Protein AF-A0A6Y1V145-F1 (afdb_monomer_lite)

pLDDT: mean 92.85, std 2.97, range [78.94, 97.31]

InterPro domains:
  IPR005661 Na+-transporting methylmalonyl-CoA/oxaloacetate decarboxylase, beta subunit [PF03977] (1-193)
  IPR005661 Na+-transporting methylmalonyl-CoA/oxaloacetate decarboxylase, beta subunit [PTHR35806] (1-193)
  IPR005661 Na+-transporting methylmalonyl-CoA/oxaloacetate decarboxylase, beta subunit [TIGR01109] (1-193)

Organism: Salmonella enterica I (NCBI:txid59201)

Foldseek 3Di:
DVVQLVVQVVCCVVVNDNDDSLRSVLLLCLLVLDLVVSLVSCVVRPVLQSLLSNVLSVVVNVCCVVQQPVLCVVQDDPVRVPDDDDDDDDDDLVNQLCVLVVVLVVCVVPPVVCNVVSVVVSVLSNCVSVVPNVVVNVCVVPVVCVVVVVVVVVVSVVSCDCVSCVDSVSVSSNVSSSVSNNVSSNVVVVVVD

Radius of gyration: 19.46 Å; chains: 1; bounding box: 49×36×57 Å

Secondary structure (DSSP, 8-state):
-HHHHHHHHHHHHTTSS---HHHHHHHHGGGGT-HHHHHHHHHHH-TTTHHHHHHHHHHHHHTHHHHHHHHHHHHS-HHHHT--PPPPP---HHHHHHHHHHHHHHHHHH-GGGHHHHHHHHHHHHHHHHSS-HHHHHIIIIIIHHHHHHHHHHHHHTT--HHHHSSHHHHHHHHHHHHHHHHHHHHHHHHH-

Sequence (193 aa):
IFATVLGALTLNYFGLISFTLPQAAAIGIIGGADGPTAIYLSGKLAPELLGAIAVAAYSYMALVPLIQPPIMKALTTETERKIRMVQLRTVSKREKILFPVVLLLLVALLLPDAAPLLGMFCFGNLMRESGVVERLSDTVQNGLINIVTIFLGLSVGAKLVADKFLQPQTLGILLLGVIAFGIGTAAGVLMAK

Structure (mmCIF, N/CA/C/O backbone):
data_AF-A0A6Y1V145-F1
#
_entry.id   AF-A0A6Y1V145-F1
#
loop_
_atom_site.group_PDB
_atom_site.id
_atom_site.type_symbol
_atom_site.label_atom_id
_atom_site.label_alt_id
_atom_site.label_comp_id
_atom_site.label_asym_id
_atom_site.label_entity_id
_atom_site.label_seq_id
_atom_site.pdbx_PDB_ins_code
_atom_site.Cartn_x
_atom_site.Cartn_y
_atom_site.Cartn_z
_atom_site.occupancy
_atom_site.B_iso_or_equiv
_atom_site.auth_seq_id
_atom_site.auth_comp_id
_atom_site.auth_asym_id
_atom_site.auth_atom_id
_atom_site.pdbx_PDB_model_num
ATOM 1 N N . ILE A 1 1 ? -4.024 -3.048 -7.426 1.00 92.25 1 ILE A N 1
ATOM 2 C CA . ILE A 1 1 ? -2.950 -4.072 -7.496 1.00 92.25 1 ILE A CA 1
ATOM 3 C C . ILE A 1 1 ? -3.128 -4.998 -8.695 1.00 92.25 1 ILE A C 1
ATOM 5 O O . ILE A 1 1 ? -2.440 -4.796 -9.683 1.00 92.25 1 ILE A O 1
ATOM 9 N N . PHE A 1 2 ? -4.053 -5.964 -8.678 1.00 95.44 2 PHE A N 1
ATOM 10 C CA . PHE A 1 2 ? -4.129 -6.975 -9.748 1.00 95.44 2 PHE A CA 1
ATOM 11 C C . PHE A 1 2 ? -4.431 -6.407 -11.140 1.00 95.44 2 PHE A C 1
ATOM 13 O O . PHE A 1 2 ? -3.773 -6.786 -12.103 1.00 95.44 2 PHE A O 1
ATOM 20 N N . ALA A 1 3 ? -5.340 -5.433 -11.246 1.00 95.56 3 ALA A N 1
ATOM 21 C CA . ALA A 1 3 ? -5.593 -4.739 -12.512 1.00 95.56 3 ALA A CA 1
ATOM 22 C C . ALA A 1 3 ? -4.334 -4.044 -13.066 1.00 95.56 3 ALA A C 1
ATOM 24 O O . ALA A 1 3 ? -4.104 -4.026 -14.269 1.00 95.56 3 ALA A O 1
ATOM 25 N N . THR A 1 4 ? -3.479 -3.524 -12.186 1.00 94.62 4 THR A N 1
ATOM 26 C CA . THR A 1 4 ? -2.202 -2.896 -12.544 1.00 94.62 4 THR A CA 1
ATOM 27 C C . THR A 1 4 ? -1.183 -3.926 -13.033 1.00 94.62 4 THR A C 1
ATOM 29 O O . THR A 1 4 ? -0.473 -3.654 -13.995 1.00 94.62 4 THR A O 1
ATOM 32 N N . VAL A 1 5 ? -1.145 -5.123 -12.430 1.00 95.88 5 VAL A N 1
ATOM 33 C CA . VAL A 1 5 ? -0.320 -6.246 -12.917 1.00 95.88 5 VAL A CA 1
ATOM 34 C C . VAL A 1 5 ? -0.767 -6.662 -14.318 1.00 95.88 5 VAL A C 1
ATOM 36 O O . VAL A 1 5 ? 0.063 -6.780 -15.214 1.00 95.88 5 VAL A O 1
ATOM 39 N N . LEU A 1 6 ? -2.078 -6.822 -14.529 1.00 95.62 6 LEU A N 1
ATOM 40 C CA . LEU A 1 6 ? -2.642 -7.115 -15.850 1.00 95.62 6 LEU A CA 1
ATOM 41 C C . LEU A 1 6 ? -2.298 -6.014 -16.859 1.00 95.62 6 LEU A C 1
ATOM 43 O O . LEU A 1 6 ? -1.899 -6.323 -17.978 1.00 95.62 6 LEU A O 1
ATOM 47 N N . GLY A 1 7 ? -2.379 -4.745 -16.450 1.00 93.69 7 GLY A N 1
ATOM 48 C CA . GLY A 1 7 ? -1.945 -3.606 -17.254 1.00 93.69 7 GLY A CA 1
ATOM 49 C C . GLY A 1 7 ? -0.477 -3.714 -17.666 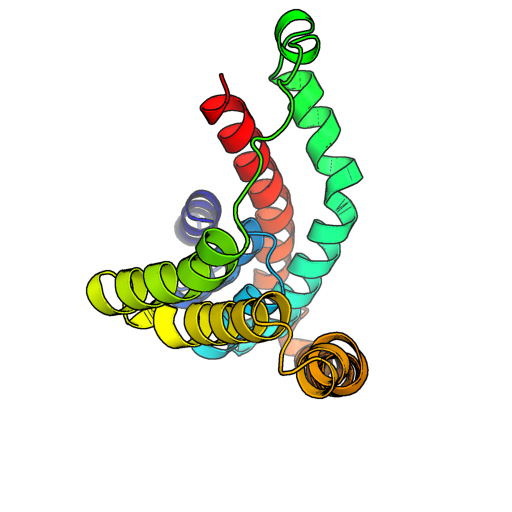1.00 93.69 7 GLY A C 1
ATOM 50 O O . GLY A 1 7 ? -0.175 -3.648 -18.852 1.00 93.69 7 GLY A O 1
ATOM 51 N N . ALA A 1 8 ? 0.431 -3.973 -16.722 1.00 93.25 8 ALA A N 1
ATOM 52 C CA . ALA A 1 8 ? 1.858 -4.141 -17.006 1.00 93.25 8 ALA A CA 1
ATOM 53 C C . ALA A 1 8 ? 2.142 -5.308 -17.969 1.00 93.25 8 ALA A C 1
ATOM 55 O O . ALA A 1 8 ? 2.908 -5.153 -18.919 1.00 93.25 8 ALA A O 1
ATOM 56 N N . LEU A 1 9 ? 1.493 -6.460 -17.771 1.00 94.00 9 LEU A N 1
ATOM 57 C CA . LEU A 1 9 ? 1.637 -7.615 -18.664 1.00 94.00 9 LEU A CA 1
ATOM 58 C C . LEU A 1 9 ? 1.060 -7.341 -20.059 1.00 94.00 9 LEU A C 1
ATOM 60 O O . LEU A 1 9 ? 1.617 -7.789 -21.057 1.00 94.00 9 LEU A O 1
ATOM 64 N N . THR A 1 10 ? -0.019 -6.565 -20.139 1.00 92.88 10 THR A N 1
ATOM 65 C CA . THR A 1 10 ? -0.629 -6.157 -21.409 1.00 92.88 10 THR A CA 1
ATOM 66 C C . THR A 1 10 ? 0.265 -5.169 -22.164 1.00 92.88 10 THR A C 1
ATOM 68 O O . THR A 1 10 ? 0.436 -5.304 -23.373 1.00 92.88 10 THR A O 1
ATOM 71 N N . LEU A 1 11 ? 0.909 -4.224 -21.467 1.00 91.50 11 LEU A N 1
ATOM 72 C CA . LEU A 1 11 ? 1.926 -3.345 -22.063 1.00 91.50 11 LEU A CA 1
ATOM 73 C C . LEU A 1 11 ? 3.106 -4.134 -22.650 1.00 91.50 11 LEU A C 1
ATOM 75 O O . LEU A 1 11 ? 3.620 -3.759 -23.706 1.00 91.50 11 LEU A O 1
ATOM 79 N N . ASN A 1 12 ? 3.498 -5.227 -21.990 1.00 91.56 12 ASN A N 1
ATOM 80 C CA . ASN A 1 12 ? 4.508 -6.147 -22.505 1.00 91.56 12 ASN A CA 1
ATOM 81 C C . ASN A 1 12 ? 4.007 -6.904 -23.746 1.00 91.56 12 ASN A C 1
ATOM 83 O O . ASN A 1 12 ? 4.711 -6.978 -24.747 1.00 91.56 12 ASN A O 1
ATOM 87 N N . TYR A 1 13 ? 2.767 -7.403 -23.720 1.00 91.94 13 TYR A N 1
ATOM 88 C CA . TYR A 1 13 ? 2.158 -8.105 -24.854 1.00 91.94 13 TYR A CA 1
ATOM 89 C C . TYR A 1 13 ? 2.069 -7.237 -26.120 1.00 91.94 13 TYR A C 1
ATOM 91 O O . TYR A 1 13 ? 2.335 -7.720 -27.217 1.00 91.94 13 TYR A O 1
ATOM 99 N N . PHE A 1 14 ? 1.762 -5.944 -25.975 1.00 92.12 14 PHE A N 1
ATOM 100 C CA . PHE A 1 14 ? 1.741 -4.993 -27.093 1.00 92.12 14 PHE A CA 1
ATOM 101 C C . PHE A 1 14 ? 3.134 -4.526 -27.552 1.00 92.12 14 PHE A C 1
ATOM 103 O O . PHE A 1 14 ? 3.228 -3.714 -28.469 1.00 92.12 14 PHE A O 1
ATOM 110 N N . GLY A 1 15 ? 4.214 -5.010 -26.931 1.00 88.25 15 GLY A N 1
ATOM 111 C CA . GLY A 1 15 ? 5.588 -4.687 -27.321 1.00 88.25 15 GLY A CA 1
ATOM 112 C C . GLY A 1 15 ? 6.006 -3.238 -27.051 1.00 88.25 15 GLY A C 1
ATOM 113 O O . GLY A 1 15 ? 7.025 -2.799 -27.575 1.00 88.25 15 GLY A O 1
ATOM 114 N N . LEU A 1 16 ? 5.242 -2.487 -26.247 1.00 89.69 16 LEU A N 1
ATOM 115 C CA . LEU A 1 16 ? 5.556 -1.092 -25.923 1.00 89.69 16 LEU A CA 1
ATOM 116 C C . LEU A 1 16 ? 6.711 -1.009 -24.921 1.00 89.69 16 LEU A C 1
ATOM 118 O O . LEU A 1 16 ? 7.664 -0.258 -25.111 1.00 89.69 16 LEU A O 1
ATOM 122 N N . ILE A 1 17 ? 6.601 -1.768 -23.827 1.00 88.50 17 ILE A N 1
ATOM 123 C CA . ILE A 1 17 ? 7.563 -1.784 -22.725 1.00 88.50 17 ILE A CA 1
ATOM 124 C C . ILE A 1 17 ? 7.674 -3.215 -22.205 1.00 88.50 17 ILE A C 1
ATOM 126 O O . ILE A 1 17 ? 6.674 -3.814 -21.815 1.00 88.50 17 ILE A O 1
ATOM 130 N N . SER A 1 18 ? 8.896 -3.745 -22.151 1.00 90.06 18 SER A N 1
ATOM 131 C CA . SER A 1 18 ? 9.139 -5.099 -21.655 1.00 90.06 18 SER A CA 1
ATOM 132 C C . SER A 1 18 ? 9.080 -5.152 -20.129 1.00 90.06 18 SER A C 1
ATOM 134 O O . SER A 1 18 ? 9.965 -4.618 -19.455 1.00 90.06 18 SER A O 1
ATOM 136 N N . PHE A 1 19 ? 8.076 -5.854 -19.601 1.00 92.69 19 PHE A N 1
ATOM 137 C CA . PHE A 1 19 ? 7.945 -6.180 -18.181 1.00 92.69 19 PHE A CA 1
ATOM 138 C C . PHE A 1 19 ? 7.905 -7.691 -17.977 1.00 92.69 19 PHE A C 1
ATOM 140 O O . PHE A 1 19 ? 7.011 -8.381 -18.468 1.00 92.69 19 PHE A O 1
ATOM 147 N N . THR A 1 20 ? 8.850 -8.207 -17.195 1.00 94.56 20 THR A N 1
ATOM 148 C CA . THR A 1 20 ? 8.776 -9.588 -16.705 1.00 94.56 20 THR A CA 1
ATOM 149 C C . THR A 1 20 ? 7.668 -9.725 -15.656 1.00 94.56 20 THR A C 1
ATOM 151 O O . THR A 1 20 ? 7.236 -8.737 -15.059 1.00 94.56 20 THR A O 1
ATOM 154 N N . LEU A 1 21 ? 7.210 -10.951 -15.389 1.00 95.00 21 LEU A N 1
ATOM 155 C CA . LEU A 1 21 ? 6.177 -11.190 -14.377 1.00 95.00 21 LEU A CA 1
ATOM 156 C C . LEU A 1 21 ? 6.574 -10.689 -12.967 1.00 95.00 21 LEU A C 1
ATOM 158 O O . LEU A 1 21 ? 5.744 -10.021 -12.347 1.00 95.00 21 LEU A O 1
ATOM 162 N N . PRO A 1 22 ? 7.810 -10.911 -12.462 1.00 95.50 22 PRO A N 1
ATOM 163 C CA . PRO A 1 22 ? 8.235 -10.353 -11.173 1.00 95.50 22 PRO A CA 1
ATOM 164 C C . PRO A 1 22 ? 8.209 -8.820 -11.137 1.00 95.50 22 PRO A C 1
ATOM 166 O O . PRO A 1 22 ? 7.759 -8.230 -10.154 1.00 95.50 22 PRO A O 1
ATOM 169 N N . GLN A 1 23 ? 8.616 -8.166 -12.229 1.00 94.31 23 GLN A N 1
ATOM 170 C CA . GLN A 1 23 ? 8.565 -6.708 -12.353 1.00 94.31 23 GLN A CA 1
ATOM 171 C C . GLN A 1 23 ? 7.120 -6.204 -12.379 1.00 94.31 23 GLN A C 1
ATOM 173 O O . GLN A 1 23 ? 6.768 -5.321 -11.602 1.00 94.31 23 GLN A O 1
ATOM 178 N N . ALA A 1 24 ? 6.256 -6.803 -13.202 1.00 94.56 24 ALA A N 1
ATOM 179 C CA . ALA A 1 24 ? 4.836 -6.466 -13.260 1.00 94.56 24 ALA A CA 1
ATOM 180 C C . ALA A 1 24 ? 4.151 -6.627 -11.890 1.00 94.56 24 ALA A C 1
ATOM 182 O O . ALA A 1 24 ? 3.373 -5.761 -11.483 1.00 94.56 24 ALA A O 1
ATOM 183 N N . ALA A 1 25 ? 4.480 -7.692 -11.150 1.00 95.19 25 ALA A N 1
ATOM 184 C CA . ALA A 1 25 ? 3.985 -7.918 -9.795 1.00 95.19 25 ALA A CA 1
ATOM 185 C C . ALA A 1 25 ? 4.441 -6.819 -8.821 1.00 95.19 25 ALA A C 1
ATOM 187 O O . ALA A 1 25 ? 3.615 -6.288 -8.077 1.00 95.19 25 ALA A O 1
ATOM 188 N N . ALA A 1 26 ? 5.719 -6.424 -8.864 1.00 94.94 26 ALA A N 1
ATOM 189 C CA . ALA A 1 26 ? 6.251 -5.343 -8.033 1.00 94.94 26 ALA A CA 1
ATOM 190 C C . ALA A 1 26 ? 5.574 -3.988 -8.326 1.00 94.94 26 ALA A C 1
ATOM 192 O O . ALA A 1 26 ? 5.205 -3.269 -7.398 1.00 94.94 26 ALA A O 1
ATOM 193 N N . ILE A 1 27 ? 5.341 -3.668 -9.604 1.00 94.56 27 ILE A N 1
ATOM 194 C CA . ILE A 1 27 ? 4.642 -2.443 -10.037 1.00 94.56 27 ILE A CA 1
ATOM 195 C C . ILE A 1 27 ? 3.195 -2.439 -9.541 1.00 94.56 27 ILE A C 1
ATOM 197 O O . ILE A 1 27 ? 2.674 -1.409 -9.112 1.00 94.56 27 ILE A O 1
ATOM 201 N N . GLY A 1 28 ? 2.543 -3.603 -9.549 1.00 94.44 28 GLY A N 1
ATOM 202 C CA . GLY A 1 28 ? 1.163 -3.739 -9.105 1.00 94.44 28 GLY A CA 1
ATOM 203 C C . GLY A 1 28 ? 0.925 -3.275 -7.668 1.00 94.44 28 GLY A C 1
ATOM 204 O O . GLY A 1 28 ? -0.138 -2.717 -7.384 1.00 94.44 28 GLY A O 1
ATOM 205 N N . ILE A 1 29 ? 1.900 -3.452 -6.769 1.00 94.94 29 ILE A N 1
ATOM 206 C CA . ILE A 1 29 ? 1.760 -3.103 -5.345 1.00 94.94 29 ILE A CA 1
ATOM 207 C C . ILE A 1 29 ? 1.564 -1.604 -5.116 1.00 94.94 29 ILE A C 1
ATOM 209 O O . ILE A 1 29 ? 0.923 -1.231 -4.136 1.00 94.94 29 ILE A O 1
ATOM 213 N N . ILE A 1 30 ? 1.989 -0.744 -6.050 1.00 93.38 30 ILE A N 1
ATOM 214 C CA . ILE A 1 30 ? 1.734 0.708 -5.990 1.00 93.38 30 ILE A CA 1
ATOM 215 C C . ILE A 1 30 ? 0.239 0.993 -5.793 1.00 93.38 30 ILE A C 1
ATOM 217 O O . ILE A 1 30 ? -0.137 1.849 -4.997 1.00 93.38 30 ILE A O 1
ATOM 221 N N . GLY A 1 31 ? -0.630 0.218 -6.450 1.00 91.31 31 GLY A N 1
ATOM 222 C CA . GLY A 1 31 ? -2.080 0.360 -6.321 1.00 91.31 31 GLY A CA 1
ATOM 223 C C . GLY A 1 31 ? -2.659 -0.029 -4.960 1.00 91.31 31 GLY A C 1
ATOM 224 O O . GLY A 1 31 ? -3.865 0.088 -4.782 1.00 91.31 31 GLY A O 1
ATOM 225 N N . GLY A 1 32 ? -1.848 -0.560 -4.044 1.00 90.00 32 GLY A N 1
ATOM 226 C CA . GLY A 1 32 ? -2.222 -0.812 -2.653 1.00 90.00 32 GLY A CA 1
ATOM 227 C C . GLY A 1 32 ? -2.045 0.404 -1.744 1.00 90.00 32 GLY A C 1
ATOM 228 O O . GLY A 1 32 ? -2.506 0.360 -0.610 1.00 90.00 32 GLY A O 1
ATOM 229 N N . ALA A 1 33 ? -1.401 1.474 -2.231 1.00 89.94 33 ALA A N 1
ATOM 230 C CA . ALA A 1 33 ? -1.132 2.700 -1.477 1.00 89.94 33 ALA A CA 1
ATOM 231 C C . ALA A 1 33 ? -0.364 2.484 -0.153 1.00 89.94 33 ALA A C 1
ATOM 233 O O . ALA A 1 33 ? -0.521 3.257 0.788 1.00 89.94 33 ALA A O 1
ATOM 234 N N . ASP A 1 34 ? 0.475 1.445 -0.090 1.00 92.00 34 ASP A N 1
ATOM 235 C CA . ASP A 1 34 ? 1.286 1.097 1.080 1.00 92.00 34 ASP A CA 1
ATOM 236 C C . ASP A 1 34 ? 2.782 1.108 0.725 1.00 92.00 34 ASP A C 1
ATOM 238 O O . ASP A 1 34 ? 3.323 0.151 0.161 1.00 92.00 34 ASP A O 1
ATOM 242 N N . GLY A 1 35 ? 3.446 2.227 1.032 1.00 89.81 35 GLY A N 1
ATOM 243 C CA . GLY A 1 35 ? 4.855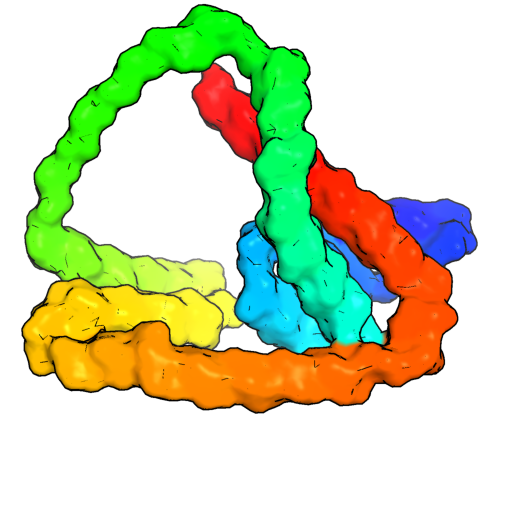 2.477 0.712 1.00 89.81 35 GLY A CA 1
ATOM 244 C C . GLY A 1 35 ? 5.825 1.434 1.290 1.00 89.81 35 GLY A C 1
ATOM 245 O O . GLY A 1 35 ? 6.570 0.832 0.512 1.00 89.81 35 GLY A O 1
ATOM 246 N N . PRO A 1 36 ? 5.825 1.169 2.613 1.00 91.88 36 PRO A N 1
ATOM 247 C CA . PRO A 1 36 ? 6.677 0.147 3.224 1.00 91.88 36 PRO A CA 1
ATOM 248 C C . PRO A 1 36 ? 6.562 -1.239 2.571 1.00 91.88 36 PRO A C 1
ATOM 250 O O . PRO A 1 36 ? 7.583 -1.863 2.272 1.00 91.88 36 PRO A O 1
ATOM 253 N N . THR A 1 37 ? 5.344 -1.703 2.279 1.00 92.62 37 THR A N 1
ATOM 254 C CA . THR A 1 37 ? 5.129 -3.002 1.619 1.00 92.62 37 THR A CA 1
ATOM 255 C C . THR A 1 37 ? 5.559 -2.981 0.151 1.00 92.62 37 THR A C 1
ATOM 257 O O . THR A 1 37 ? 6.159 -3.948 -0.326 1.00 92.62 37 THR A O 1
ATOM 260 N N . ALA A 1 38 ? 5.323 -1.878 -0.568 1.00 92.69 38 ALA A N 1
ATOM 261 C CA . ALA A 1 38 ? 5.791 -1.712 -1.944 1.00 92.69 38 ALA A CA 1
ATOM 262 C C . ALA A 1 38 ? 7.323 -1.763 -2.037 1.00 92.69 38 ALA A C 1
ATOM 264 O O . ALA A 1 38 ? 7.866 -2.454 -2.903 1.00 92.69 38 ALA A O 1
ATOM 265 N N . ILE A 1 39 ? 8.029 -1.094 -1.119 1.00 94.06 39 ILE A N 1
ATOM 266 C CA . ILE A 1 39 ? 9.494 -1.148 -1.025 1.00 94.06 39 ILE A CA 1
ATOM 267 C C . ILE A 1 39 ? 9.959 -2.569 -0.688 1.00 94.06 39 ILE A C 1
ATOM 269 O O . ILE A 1 39 ? 10.876 -3.080 -1.327 1.00 94.06 39 ILE A O 1
ATOM 273 N N . TYR A 1 40 ? 9.311 -3.237 0.268 1.00 93.75 40 TYR A N 1
ATOM 274 C CA . TYR A 1 40 ? 9.669 -4.602 0.651 1.00 93.75 40 TYR A CA 1
ATOM 275 C C . TYR A 1 40 ? 9.539 -5.591 -0.514 1.00 93.75 40 TYR A C 1
ATOM 277 O O . TYR A 1 40 ? 10.471 -6.349 -0.794 1.00 93.75 40 TYR A O 1
ATOM 285 N N . LEU A 1 41 ? 8.396 -5.586 -1.211 1.00 93.69 41 LEU A N 1
ATOM 286 C CA . LEU A 1 41 ? 8.156 -6.539 -2.291 1.00 93.69 41 LEU A CA 1
ATOM 287 C C . LEU A 1 41 ? 9.014 -6.229 -3.520 1.00 93.69 41 LEU A C 1
ATOM 289 O O . LEU A 1 41 ? 9.590 -7.147 -4.101 1.00 93.69 41 LEU A O 1
ATOM 293 N N . SER A 1 42 ? 9.157 -4.953 -3.893 1.00 93.25 42 SER A N 1
ATOM 294 C CA . SER A 1 42 ? 10.054 -4.566 -4.991 1.00 93.25 42 SER A CA 1
ATOM 295 C C . SER A 1 42 ? 11.508 -4.924 -4.686 1.00 93.25 42 SER A C 1
ATOM 297 O O . SER A 1 42 ? 12.198 -5.425 -5.566 1.00 93.25 42 SER A O 1
ATOM 299 N N . GLY A 1 43 ? 11.950 -4.801 -3.432 1.00 92.69 43 GLY A N 1
ATOM 300 C CA . GLY A 1 43 ? 13.289 -5.211 -3.009 1.00 92.69 43 GLY A CA 1
ATOM 301 C C . GLY A 1 43 ? 13.553 -6.714 -3.138 1.00 92.69 43 GLY A C 1
ATOM 302 O O . GLY A 1 43 ? 14.710 -7.109 -3.250 1.00 92.69 43 GLY A O 1
ATOM 303 N N . LYS A 1 44 ? 12.505 -7.550 -3.154 1.00 92.69 44 LYS A N 1
ATOM 304 C CA . LYS A 1 44 ? 12.612 -9.001 -3.377 1.00 92.69 44 LYS A CA 1
ATOM 305 C C . LYS A 1 44 ? 12.392 -9.420 -4.831 1.00 92.69 44 LYS A C 1
ATOM 307 O O . LYS A 1 44 ? 13.058 -10.340 -5.289 1.00 92.69 44 LYS A O 1
ATOM 312 N N . LEU A 1 45 ? 11.442 -8.794 -5.530 1.00 93.75 45 LEU A N 1
ATOM 313 C CA . LEU A 1 45 ? 11.008 -9.215 -6.870 1.00 93.75 45 LEU A CA 1
ATOM 314 C C . LEU A 1 45 ? 11.693 -8.459 -8.014 1.00 93.75 45 LEU A C 1
ATOM 316 O O . LEU A 1 45 ? 11.945 -9.060 -9.053 1.00 93.75 45 LEU A O 1
ATOM 320 N N . ALA A 1 46 ? 11.950 -7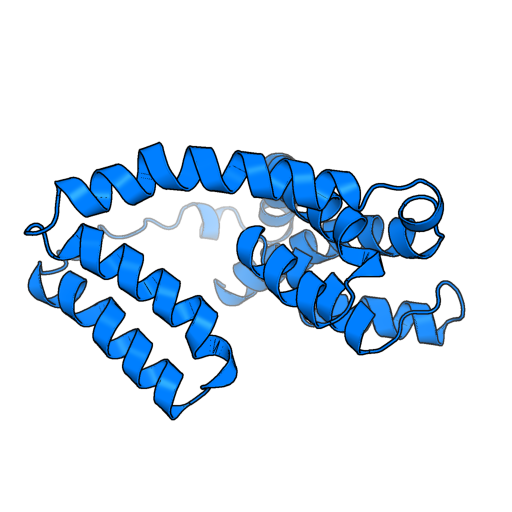.160 -7.849 1.00 93.56 46 ALA A N 1
ATOM 321 C CA . ALA A 1 46 ? 12.523 -6.296 -8.885 1.00 93.56 46 ALA A CA 1
ATOM 322 C C . ALA A 1 46 ? 13.408 -5.190 -8.265 1.00 93.56 46 ALA A C 1
ATOM 324 O O . ALA A 1 46 ? 13.031 -4.008 -8.281 1.00 93.56 46 ALA A O 1
ATOM 325 N N . PRO A 1 47 ? 14.575 -5.546 -7.685 1.00 91.38 47 PRO A N 1
ATOM 326 C CA . PRO A 1 47 ? 15.440 -4.598 -6.976 1.00 91.38 47 PRO A CA 1
ATOM 327 C C . PRO A 1 47 ? 15.915 -3.424 -7.843 1.00 91.38 47 PRO A C 1
ATOM 329 O O . PRO A 1 47 ? 16.220 -2.347 -7.334 1.00 91.38 47 PRO A O 1
ATOM 332 N N . GLU A 1 48 ? 15.990 -3.628 -9.156 1.00 90.19 48 GLU A N 1
ATOM 333 C CA . GLU A 1 48 ? 16.371 -2.632 -10.152 1.00 90.19 48 GLU A CA 1
ATOM 334 C C . GLU A 1 48 ? 15.287 -1.578 -10.418 1.00 90.19 48 GLU A C 1
ATOM 336 O O . GLU A 1 48 ? 15.628 -0.468 -10.817 1.00 90.19 48 GLU A O 1
ATOM 341 N N . LEU A 1 49 ? 14.010 -1.889 -10.158 1.00 91.75 49 LEU A N 1
ATOM 342 C CA . LEU A 1 49 ? 12.876 -0.966 -10.321 1.00 91.75 49 LEU A CA 1
ATOM 343 C C . LEU A 1 49 ? 12.461 -0.284 -9.010 1.00 91.75 49 LEU A C 1
ATOM 345 O O . LEU A 1 49 ? 11.606 0.604 -9.024 1.00 91.75 49 LEU A O 1
ATOM 349 N N . LEU A 1 50 ? 13.068 -0.668 -7.882 1.00 92.50 50 LEU A N 1
ATOM 350 C CA . LEU A 1 50 ? 12.722 -0.192 -6.540 1.00 92.50 50 LEU A CA 1
ATOM 351 C C . LEU A 1 50 ? 12.683 1.338 -6.440 1.00 92.50 50 LEU A C 1
ATOM 353 O O . LEU A 1 50 ? 11.750 1.888 -5.860 1.00 92.50 50 LEU A O 1
ATOM 357 N N . GLY A 1 51 ? 13.655 2.029 -7.044 1.00 90.00 51 GLY A N 1
ATOM 358 C CA . GLY A 1 51 ? 13.706 3.491 -7.042 1.00 90.00 51 GLY A CA 1
ATOM 359 C C . GLY A 1 51 ? 12.468 4.120 -7.690 1.00 90.00 51 GLY A C 1
ATOM 360 O O . GLY A 1 51 ? 11.774 4.920 -7.065 1.00 90.00 51 GLY A O 1
ATOM 361 N N . ALA A 1 52 ? 12.143 3.709 -8.919 1.00 92.31 52 ALA A N 1
ATOM 362 C CA . ALA A 1 52 ? 10.985 4.225 -9.646 1.00 92.31 52 ALA A CA 1
ATOM 363 C C . ALA A 1 52 ? 9.655 3.868 -8.961 1.00 92.31 52 ALA A C 1
ATOM 365 O O . ALA A 1 52 ? 8.772 4.719 -8.861 1.00 92.31 52 ALA A O 1
ATOM 366 N N . ILE A 1 53 ? 9.527 2.641 -8.442 1.00 93.75 53 ILE A N 1
ATOM 367 C CA . ILE A 1 53 ? 8.333 2.180 -7.718 1.00 93.75 53 ILE A CA 1
ATOM 368 C C . ILE A 1 53 ? 8.122 2.995 -6.440 1.00 93.75 53 ILE A C 1
ATOM 370 O O . ILE A 1 53 ? 7.007 3.447 -6.190 1.00 93.75 53 ILE A O 1
ATOM 374 N N . ALA A 1 54 ? 9.171 3.215 -5.645 1.00 92.12 54 ALA A N 1
ATOM 375 C CA . ALA A 1 54 ? 9.071 3.960 -4.394 1.00 92.12 54 ALA A CA 1
ATOM 376 C C . ALA A 1 54 ? 8.727 5.439 -4.629 1.00 92.12 54 ALA A C 1
ATOM 378 O O . ALA A 1 54 ? 7.847 5.977 -3.955 1.00 92.12 54 ALA A O 1
ATOM 379 N N . VAL A 1 55 ? 9.364 6.083 -5.615 1.00 91.44 55 VAL A N 1
ATOM 380 C CA . VAL A 1 55 ? 9.047 7.469 -6.003 1.00 91.44 55 VAL A CA 1
ATOM 381 C C . VAL A 1 55 ? 7.593 7.580 -6.458 1.00 91.44 55 VAL A C 1
ATOM 383 O O . VAL A 1 55 ? 6.861 8.441 -5.969 1.00 91.44 55 VAL A O 1
ATOM 386 N N . ALA A 1 56 ? 7.155 6.682 -7.344 1.00 91.44 56 ALA A N 1
ATOM 387 C CA . ALA A 1 56 ? 5.777 6.644 -7.817 1.00 91.44 56 ALA A CA 1
ATOM 388 C C . ALA A 1 56 ? 4.787 6.414 -6.664 1.00 91.44 56 ALA A C 1
ATOM 390 O O . ALA A 1 56 ? 3.789 7.122 -6.568 1.00 91.44 56 ALA A O 1
ATOM 391 N N . ALA A 1 57 ? 5.073 5.474 -5.759 1.00 91.38 57 ALA A N 1
ATOM 392 C CA . ALA A 1 57 ? 4.204 5.155 -4.631 1.00 91.38 57 ALA A CA 1
ATOM 393 C C . ALA A 1 57 ? 3.957 6.376 -3.736 1.00 91.38 57 ALA A C 1
ATOM 395 O O . ALA A 1 57 ? 2.808 6.784 -3.578 1.00 91.38 57 ALA A O 1
ATOM 396 N N . TYR A 1 58 ? 5.008 7.010 -3.208 1.00 92.50 58 TYR A N 1
ATOM 397 C CA . TYR A 1 58 ? 4.832 8.161 -2.316 1.00 92.50 58 TYR A CA 1
ATOM 398 C C . TYR A 1 58 ? 4.280 9.395 -3.036 1.00 92.50 58 TYR A C 1
ATOM 400 O O . TYR A 1 58 ? 3.471 10.122 -2.458 1.00 92.50 58 TYR A O 1
ATOM 408 N N . SER A 1 59 ? 4.651 9.612 -4.304 1.00 91.50 59 SER A N 1
ATOM 409 C CA . SER A 1 59 ? 4.087 10.700 -5.108 1.00 91.50 59 SER A CA 1
ATOM 410 C C . SER A 1 59 ? 2.580 10.518 -5.315 1.00 91.50 59 SER A C 1
ATOM 412 O O . SER A 1 59 ? 1.808 11.434 -5.035 1.00 91.50 59 SER A O 1
ATOM 414 N N . TYR A 1 60 ? 2.126 9.326 -5.715 1.00 91.44 60 TYR A N 1
ATOM 415 C CA . TYR A 1 60 ? 0.699 9.075 -5.929 1.00 91.44 60 TYR A CA 1
ATOM 416 C C . TYR A 1 60 ? -0.110 9.019 -4.636 1.00 91.44 60 TYR A C 1
ATOM 418 O O . TYR A 1 60 ? -1.246 9.489 -4.629 1.00 91.44 60 TYR A O 1
ATOM 426 N N . MET A 1 61 ? 0.473 8.551 -3.529 1.00 91.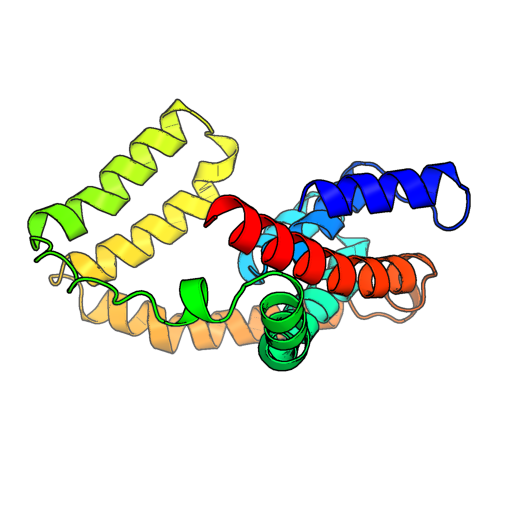94 61 MET A N 1
ATOM 427 C CA . MET A 1 61 ? -0.152 8.649 -2.205 1.00 91.94 61 MET A CA 1
ATOM 428 C C . MET A 1 61 ? -0.442 10.109 -1.823 1.00 91.94 61 MET A C 1
ATOM 430 O O . MET A 1 61 ? -1.521 10.406 -1.314 1.00 91.94 61 MET A O 1
ATOM 434 N N . ALA A 1 62 ? 0.469 11.038 -2.128 1.00 91.69 62 ALA A N 1
ATOM 435 C CA . ALA A 1 62 ? 0.244 12.468 -1.910 1.00 91.69 62 ALA A CA 1
ATOM 436 C C . ALA A 1 62 ? -0.792 13.074 -2.880 1.00 91.69 62 ALA A C 1
ATOM 438 O O . ALA A 1 62 ? -1.435 14.069 -2.552 1.00 91.69 62 ALA A O 1
ATOM 439 N N . LEU A 1 63 ? -0.991 12.466 -4.055 1.00 92.19 63 LEU A N 1
ATOM 440 C CA . LEU A 1 63 ? -1.970 12.890 -5.062 1.00 92.19 63 LEU A CA 1
ATOM 441 C C . LEU A 1 63 ? -3.372 12.294 -4.853 1.00 92.19 63 LEU A C 1
ATOM 443 O O . LEU A 1 63 ? -4.287 12.622 -5.610 1.00 92.19 63 LEU A O 1
ATOM 447 N N . VAL A 1 64 ? -3.594 11.476 -3.817 1.00 93.25 64 VAL A N 1
ATOM 448 C CA . VAL A 1 64 ? -4.923 10.924 -3.484 1.00 93.25 64 VAL A CA 1
ATOM 449 C C . VAL A 1 64 ? -6.011 12.008 -3.383 1.00 93.25 64 VAL A C 1
ATOM 451 O O . VAL A 1 64 ? -7.067 11.816 -3.991 1.00 93.25 64 VAL A O 1
ATOM 454 N N . PRO A 1 65 ? -5.790 13.172 -2.733 1.00 93.19 65 PRO A N 1
ATOM 455 C CA . PRO A 1 65 ? -6.784 14.248 -2.695 1.00 93.19 65 PRO A CA 1
ATOM 456 C C . PRO A 1 65 ? -7.134 14.836 -4.068 1.00 93.19 65 PRO A C 1
ATOM 458 O O . PRO A 1 65 ? -8.191 15.440 -4.216 1.00 93.19 65 PRO A O 1
ATOM 461 N N . LEU A 1 66 ? -6.273 14.670 -5.076 1.00 93.88 66 LEU A N 1
ATOM 462 C CA . LEU A 1 66 ? -6.538 15.101 -6.448 1.00 93.88 66 LEU A CA 1
ATOM 463 C C . LEU A 1 66 ? -7.266 14.010 -7.248 1.00 93.88 66 LEU A C 1
ATOM 465 O O . LEU A 1 66 ? -8.184 14.314 -8.006 1.00 93.88 66 LEU A O 1
ATOM 469 N N . ILE A 1 67 ? -6.875 12.745 -7.069 1.00 91.75 67 ILE A N 1
ATOM 470 C CA . ILE A 1 67 ? -7.364 11.603 -7.858 1.00 91.75 67 ILE A CA 1
ATOM 471 C C . ILE A 1 67 ? -8.727 11.101 -7.356 1.00 91.75 67 ILE A C 1
ATOM 473 O O . ILE A 1 67 ? -9.630 10.841 -8.150 1.00 91.75 67 ILE A O 1
ATOM 477 N N . GLN A 1 68 ? -8.898 10.961 -6.039 1.00 93.81 68 GLN A N 1
ATOM 478 C CA . GLN A 1 68 ? -10.063 10.298 -5.447 1.00 93.81 68 GLN A CA 1
ATOM 479 C C . GLN A 1 68 ? -11.366 11.116 -5.560 1.00 93.81 68 GLN A C 1
ATOM 481 O O . GLN A 1 68 ? -12.391 10.534 -5.933 1.00 93.81 68 GLN A O 1
ATOM 486 N N . PRO A 1 69 ? -11.403 12.440 -5.293 1.00 94.75 69 PRO A N 1
ATOM 487 C CA . PRO A 1 69 ? -12.662 13.188 -5.326 1.00 94.75 69 PRO A CA 1
ATOM 488 C C . PRO A 1 69 ? -13.367 13.236 -6.690 1.00 94.75 69 PRO A C 1
ATOM 490 O O . PRO A 1 69 ? -14.590 13.078 -6.701 1.00 94.75 69 PRO A O 1
ATOM 493 N N . PRO A 1 70 ? -12.680 13.410 -7.837 1.00 95.44 70 PRO A N 1
ATOM 494 C CA . PRO A 1 70 ? -13.317 13.313 -9.153 1.00 95.44 70 PRO A CA 1
ATOM 495 C C . PRO A 1 70 ? -13.990 11.957 -9.403 1.00 95.44 70 PRO A C 1
ATOM 497 O O . PRO A 1 70 ? -15.105 11.914 -9.915 1.00 95.44 70 PRO A O 1
ATOM 500 N N . ILE A 1 71 ? -13.362 10.858 -8.975 1.00 94.31 71 ILE A N 1
ATOM 501 C CA . ILE A 1 71 ? -13.902 9.499 -9.137 1.00 94.31 71 ILE A CA 1
ATOM 502 C C . ILE A 1 71 ? -15.144 9.304 -8.269 1.00 94.31 71 ILE A C 1
ATOM 504 O O . ILE A 1 71 ? -16.165 8.807 -8.745 1.00 94.31 71 ILE A O 1
ATOM 508 N N . MET A 1 72 ? -15.101 9.768 -7.015 1.00 93.81 72 MET A N 1
ATOM 509 C CA . MET A 1 72 ? -16.284 9.771 -6.151 1.00 93.81 72 MET A CA 1
ATOM 510 C C . MET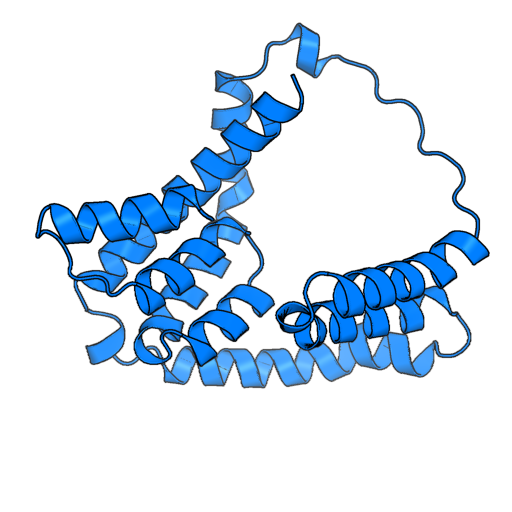 A 1 72 ? -17.416 10.583 -6.786 1.00 93.81 72 MET A C 1
ATOM 512 O O . MET A 1 72 ? -18.557 10.119 -6.807 1.00 93.81 72 MET A O 1
ATOM 516 N N . LYS A 1 73 ? -17.101 11.756 -7.357 1.00 93.38 73 LYS A N 1
ATOM 517 C CA . LYS A 1 73 ? -18.074 12.603 -8.059 1.00 93.38 73 LYS A CA 1
ATOM 518 C C . LYS A 1 73 ? -18.711 11.908 -9.265 1.00 93.38 73 LYS A C 1
ATOM 520 O O . LYS A 1 73 ? -19.906 12.100 -9.469 1.00 93.38 73 LYS A O 1
ATOM 525 N N . ALA A 1 74 ? -17.936 11.116 -10.004 1.00 94.94 74 ALA A N 1
ATOM 526 C CA . ALA A 1 74 ? -18.379 10.414 -11.204 1.00 94.94 74 ALA A CA 1
ATOM 527 C C . ALA A 1 74 ? -19.224 9.157 -10.920 1.00 94.94 74 ALA A C 1
ATOM 529 O O . ALA A 1 74 ? -20.154 8.882 -11.669 1.00 94.94 74 ALA A O 1
ATOM 530 N N . LEU A 1 75 ? -18.914 8.392 -9.863 1.00 95.19 75 LEU A N 1
ATOM 531 C CA . LEU A 1 75 ? -19.525 7.071 -9.626 1.00 95.19 75 LEU A CA 1
ATOM 532 C C . LEU A 1 75 ? -20.636 7.047 -8.568 1.00 95.19 75 LEU A C 1
ATOM 534 O O . LEU A 1 75 ? -21.512 6.183 -8.617 1.00 95.19 75 LEU A O 1
ATOM 538 N N . THR A 1 76 ? -20.611 7.950 -7.588 1.00 95.44 76 THR A N 1
ATOM 539 C CA . THR A 1 76 ? -21.601 7.949 -6.491 1.00 95.44 76 THR A CA 1
ATOM 540 C C . THR A 1 76 ? -22.712 8.959 -6.741 1.00 95.44 76 THR A C 1
ATOM 542 O O . THR A 1 76 ? -22.470 10.004 -7.342 1.00 95.44 76 THR A O 1
ATOM 545 N N . THR A 1 77 ? -23.924 8.687 -6.265 1.00 95.00 77 THR A N 1
ATOM 546 C CA . THR A 1 77 ? -25.061 9.619 -6.382 1.00 95.00 77 THR A CA 1
ATOM 547 C C . THR A 1 77 ? -25.160 10.543 -5.165 1.00 95.00 77 THR A C 1
ATOM 549 O O . THR A 1 77 ? -24.584 10.282 -4.108 1.00 95.00 77 THR A O 1
ATOM 552 N N . GLU A 1 78 ? -25.894 11.656 -5.274 1.00 93.88 78 GLU A N 1
ATOM 553 C CA . GLU A 1 78 ? -26.104 12.544 -4.120 1.00 93.88 78 GLU A CA 1
ATOM 554 C C . GLU A 1 78 ? -26.878 11.889 -2.972 1.00 93.88 78 GLU A C 1
ATOM 556 O O . GLU A 1 78 ? -26.678 12.263 -1.817 1.00 93.88 78 GLU A O 1
ATOM 561 N N . THR A 1 79 ? -27.768 10.945 -3.277 1.00 93.88 79 THR A N 1
ATOM 562 C CA . THR A 1 79 ? -28.554 10.220 -2.274 1.00 93.88 79 THR A CA 1
ATOM 563 C C . THR A 1 79 ? -27.660 9.294 -1.452 1.00 93.88 79 THR A C 1
ATOM 565 O O . THR A 1 79 ? -27.709 9.350 -0.226 1.00 93.88 79 THR A O 1
ATOM 568 N N . GLU A 1 80 ? -26.769 8.538 -2.103 1.00 94.19 80 GLU A N 1
ATOM 569 C CA . GLU A 1 80 ? -25.762 7.688 -1.445 1.00 94.19 80 GLU A CA 1
ATOM 570 C C . GLU A 1 80 ? -24.828 8.503 -0.538 1.00 94.19 80 GLU A C 1
ATOM 572 O O . GLU A 1 80 ? -24.551 8.119 0.596 1.00 94.19 80 GLU A O 1
ATOM 577 N N . ARG A 1 81 ? -24.388 9.685 -0.991 1.00 93.69 81 ARG A N 1
ATOM 578 C CA . ARG A 1 81 ? -23.496 10.565 -0.208 1.00 93.69 81 ARG A CA 1
ATOM 579 C C . ARG A 1 81 ? -24.146 11.141 1.054 1.00 93.69 81 ARG A C 1
ATOM 581 O O . ARG A 1 81 ? -23.435 11.605 1.940 1.00 93.69 81 ARG A O 1
ATOM 588 N N . LYS A 1 82 ? -25.481 11.161 1.129 1.00 95.62 82 LYS A N 1
ATOM 589 C CA . LYS A 1 82 ? -26.249 11.714 2.260 1.00 95.62 82 LYS A CA 1
ATOM 590 C C . LYS A 1 82 ? -26.649 10.642 3.286 1.00 95.62 82 LYS A C 1
ATOM 592 O O . LYS A 1 82 ? -27.310 10.981 4.270 1.00 95.62 82 LYS A O 1
ATOM 597 N N . ILE A 1 83 ? -26.234 9.381 3.102 1.00 95.12 83 ILE A N 1
ATOM 598 C CA . ILE A 1 83 ? -26.464 8.296 4.067 1.00 95.12 83 ILE A CA 1
ATOM 599 C C . ILE A 1 83 ? -25.825 8.656 5.418 1.00 95.12 83 ILE A C 1
ATOM 601 O O . ILE A 1 83 ? -24.669 9.073 5.502 1.00 95.12 83 ILE A O 1
ATOM 605 N N . ARG A 1 84 ? -26.593 8.511 6.503 1.00 94.62 84 ARG A N 1
ATOM 606 C CA . ARG A 1 84 ? -26.111 8.751 7.869 1.00 94.62 84 ARG A CA 1
ATOM 607 C C . ARG A 1 84 ? -25.392 7.507 8.384 1.00 94.62 84 ARG A C 1
ATOM 609 O O . ARG A 1 84 ? -26.019 6.470 8.573 1.00 94.62 84 ARG A O 1
ATOM 616 N N . MET A 1 85 ? -24.092 7.630 8.640 1.00 95.19 85 MET A N 1
ATOM 617 C CA . MET A 1 85 ? -23.315 6.568 9.278 1.00 95.19 85 MET A CA 1
ATOM 618 C C . MET A 1 85 ? -23.687 6.457 10.758 1.00 95.19 85 MET A C 1
ATOM 620 O O . MET A 1 85 ? -23.765 7.464 11.465 1.00 95.19 85 MET A O 1
ATOM 624 N N . VAL A 1 86 ? -23.918 5.230 11.222 1.00 95.12 86 VAL A N 1
ATOM 625 C CA . VAL A 1 86 ? -24.149 4.945 12.643 1.00 95.12 86 VAL A CA 1
ATOM 626 C C . VAL A 1 86 ? -22.870 5.165 13.449 1.00 95.12 86 VAL A C 1
ATOM 628 O O . VAL A 1 86 ? -21.761 5.027 12.930 1.00 95.12 86 VAL A O 1
ATOM 631 N N . GLN A 1 87 ? -23.025 5.495 14.731 1.00 91.69 87 GLN A N 1
ATOM 632 C CA . GLN A 1 87 ? -21.887 5.583 15.640 1.00 91.69 87 GLN A CA 1
ATOM 633 C C . GLN A 1 87 ? -21.180 4.228 15.745 1.00 91.69 87 GLN A C 1
ATOM 635 O O . GLN A 1 87 ? -21.816 3.169 15.715 1.00 91.69 87 GLN A O 1
ATOM 640 N N . LEU A 1 88 ? -19.852 4.274 15.855 1.00 93.50 88 LEU A N 1
ATOM 641 C CA . LEU A 1 88 ? -19.037 3.074 16.004 1.00 93.50 88 LEU A CA 1
ATOM 642 C C . LEU A 1 88 ? -19.423 2.331 17.289 1.00 93.50 88 LEU A C 1
ATOM 644 O O . LEU A 1 88 ? -19.749 2.938 18.309 1.00 93.50 88 LEU A O 1
ATOM 648 N N . ARG A 1 89 ? -19.361 0.998 17.241 1.00 94.19 89 ARG A N 1
ATOM 649 C CA . ARG A 1 89 ? -19.581 0.156 18.422 1.00 94.19 89 ARG A CA 1
ATOM 650 C C . ARG A 1 89 ? -18.462 0.375 19.441 1.00 94.19 89 ARG A C 1
ATOM 652 O O . ARG A 1 89 ? -17.318 0.653 19.078 1.00 94.19 89 ARG A O 1
ATOM 659 N N . THR A 1 90 ? -18.777 0.203 20.719 1.00 89.44 90 THR A N 1
ATOM 660 C CA . THR A 1 90 ? -17.777 0.208 21.788 1.00 89.44 90 THR A CA 1
ATOM 661 C C . THR A 1 90 ? -16.940 -1.067 21.709 1.00 89.44 90 THR A C 1
ATOM 663 O O . THR A 1 90 ? -17.399 -2.157 22.032 1.00 89.44 90 THR A O 1
ATOM 666 N N . VAL A 1 91 ? -15.694 -0.936 21.257 1.00 90.44 91 VAL A N 1
ATOM 667 C CA . VAL A 1 91 ? -14.760 -2.067 21.169 1.00 90.44 91 VAL A CA 1
ATOM 668 C C . VAL A 1 91 ? -14.109 -2.281 22.530 1.00 90.44 91 VAL A C 1
ATOM 670 O O . VAL A 1 91 ? -13.528 -1.351 23.100 1.00 90.44 91 VAL A O 1
ATOM 673 N N . SER A 1 92 ? -14.191 -3.503 23.055 1.00 93.69 92 SER A N 1
ATOM 674 C CA . SER A 1 92 ? -13.604 -3.819 24.359 1.00 93.69 92 SER A CA 1
ATOM 675 C C . SER A 1 92 ? -12.071 -3.793 24.303 1.00 93.69 92 SER A C 1
ATOM 677 O O . SER A 1 92 ? -11.459 -4.099 23.278 1.00 93.69 92 SER A O 1
ATOM 679 N N . LYS A 1 93 ? -11.410 -3.474 25.424 1.00 90.62 93 LYS A N 1
ATOM 680 C CA . LYS A 1 93 ? -9.937 -3.473 25.473 1.00 90.62 93 LYS A CA 1
ATOM 681 C C . LYS A 1 93 ? -9.349 -4.854 25.160 1.00 90.62 93 LYS A C 1
ATOM 683 O O . LYS A 1 93 ? -8.329 -4.949 24.488 1.00 90.62 93 LYS A O 1
ATOM 688 N N . ARG A 1 94 ? -10.023 -5.923 25.601 1.00 93.31 94 ARG A N 1
ATOM 689 C CA . ARG A 1 94 ? -9.623 -7.310 25.319 1.00 93.31 94 ARG A CA 1
ATOM 690 C C . ARG A 1 94 ? -9.706 -7.630 23.830 1.00 93.31 94 ARG A C 1
ATOM 692 O O . ARG A 1 94 ? -8.784 -8.232 23.300 1.00 93.31 94 ARG A O 1
ATOM 699 N N . GLU A 1 95 ? -10.762 -7.188 23.154 1.00 94.44 95 GLU A N 1
ATOM 700 C CA . GLU A 1 95 ? -10.931 -7.390 21.711 1.00 94.44 95 GLU A CA 1
ATOM 701 C C . GLU A 1 95 ? -9.810 -6.721 20.907 1.00 94.44 95 GLU A C 1
ATOM 703 O O . GLU A 1 95 ? -9.229 -7.358 20.033 1.00 94.44 95 GLU A O 1
ATOM 708 N N . LYS A 1 96 ? -9.414 -5.494 21.272 1.00 93.12 96 LYS A N 1
ATOM 709 C CA . LYS A 1 96 ? -8.275 -4.811 20.633 1.00 93.12 96 LYS A CA 1
ATOM 710 C C . LYS A 1 96 ? -6.947 -5.547 20.816 1.00 93.12 96 LYS A C 1
ATOM 712 O O . LYS A 1 96 ? -6.147 -5.583 19.889 1.00 93.12 96 LYS A O 1
ATOM 717 N N . ILE A 1 97 ? -6.719 -6.139 21.991 1.00 94.00 97 ILE A N 1
ATOM 718 C CA . ILE A 1 97 ? -5.496 -6.902 22.290 1.00 94.00 97 ILE A CA 1
ATOM 719 C C . ILE A 1 97 ? -5.486 -8.248 21.553 1.00 94.00 97 ILE A C 1
ATOM 721 O O . ILE A 1 97 ? -4.450 -8.655 21.033 1.00 94.00 97 ILE A O 1
ATOM 725 N N . LEU A 1 98 ? -6.625 -8.946 21.497 1.00 95.44 98 LEU A N 1
ATOM 726 C CA . LEU A 1 98 ? -6.717 -10.253 20.840 1.00 95.44 98 LEU A CA 1
ATOM 727 C C . LEU A 1 98 ? -6.721 -10.146 19.312 1.00 95.44 98 LEU A C 1
ATOM 729 O O . LEU A 1 98 ? -6.247 -11.067 18.652 1.00 95.44 98 LEU A O 1
ATOM 733 N N . PHE A 1 99 ? -7.211 -9.041 18.745 1.00 96.25 99 PHE A N 1
ATOM 734 C CA . PHE A 1 99 ? -7.272 -8.827 17.298 1.00 96.25 99 PHE A CA 1
ATOM 735 C C . PHE A 1 99 ? -5.947 -9.115 16.561 1.00 96.25 99 PHE A C 1
ATOM 737 O O . PHE A 1 99 ? -5.960 -9.964 15.668 1.00 96.25 99 PHE A O 1
ATOM 744 N N . PRO A 1 100 ? -4.794 -8.503 16.912 1.00 95.19 100 PRO A N 1
ATOM 745 C CA . PRO A 1 100 ? -3.530 -8.785 16.230 1.00 95.19 100 PRO A CA 1
ATOM 746 C C . PRO A 1 100 ? -3.046 -10.231 16.420 1.00 95.19 100 PRO A C 1
ATOM 748 O O . PRO A 1 100 ? -2.399 -10.771 15.529 1.00 95.19 100 PRO A O 1
ATOM 751 N N . VAL A 1 101 ? -3.374 -10.884 17.542 1.00 95.25 101 VAL A N 1
ATOM 752 C CA . VAL A 1 101 ? -2.998 -12.288 17.793 1.00 95.25 101 VAL A CA 1
ATOM 753 C C . VAL A 1 101 ? -3.802 -13.226 16.896 1.00 95.25 101 VAL A C 1
ATOM 755 O O . VAL A 1 101 ? -3.230 -14.090 16.236 1.00 95.25 101 VAL A O 1
ATOM 758 N N . VAL A 1 102 ? -5.121 -13.030 16.826 1.00 96.12 102 VAL A N 1
ATOM 759 C CA . VAL A 1 102 ? -6.003 -13.805 15.945 1.00 96.12 102 VAL A CA 1
ATOM 760 C C . VAL A 1 102 ? -5.633 -13.573 14.481 1.00 96.12 102 VAL A C 1
ATOM 762 O O . VAL A 1 102 ? -5.544 -14.534 13.721 1.00 96.12 102 VAL A O 1
ATOM 765 N N . LEU A 1 103 ? -5.355 -12.323 14.096 1.00 95.44 103 LEU A N 1
ATOM 766 C CA . LEU A 1 103 ? -4.908 -11.983 12.747 1.00 95.44 103 LEU A CA 1
ATOM 767 C C . LEU A 1 103 ? -3.594 -12.694 12.397 1.00 95.44 103 LEU A C 1
ATOM 769 O O . LEU A 1 103 ? -3.499 -13.301 11.334 1.00 95.44 103 LEU A O 1
ATOM 773 N N . LEU A 1 104 ? -2.606 -12.678 13.294 1.00 94.75 104 LEU A N 1
ATOM 774 C CA . LEU A 1 104 ? -1.330 -13.361 13.083 1.00 94.75 104 LEU A CA 1
ATOM 775 C C . LEU A 1 104 ? -1.498 -14.879 12.936 1.00 94.75 104 LEU A C 1
ATOM 777 O O . LEU A 1 104 ? -0.906 -15.468 12.034 1.00 94.75 104 LEU A O 1
ATOM 781 N N . LEU A 1 105 ? -2.318 -15.510 13.783 1.00 94.94 105 LEU A N 1
ATOM 782 C CA . LEU A 1 105 ? -2.610 -16.942 13.677 1.00 94.94 105 LEU A CA 1
ATOM 783 C C . LEU A 1 105 ? -3.300 -17.272 12.349 1.00 94.94 105 LEU A C 1
ATOM 785 O O . LEU A 1 105 ? -2.911 -18.223 11.676 1.00 94.94 105 LEU A O 1
ATOM 789 N N . LEU A 1 106 ? -4.275 -16.461 11.934 1.00 95.62 106 LEU A N 1
ATOM 790 C CA . LEU A 1 106 ? -4.972 -16.647 10.663 1.00 95.62 106 LEU A CA 1
ATOM 791 C C . LEU A 1 106 ? -4.008 -16.550 9.470 1.00 95.62 106 LEU A C 1
ATOM 793 O O . LEU A 1 106 ? -4.073 -17.369 8.555 1.00 95.62 106 LEU A O 1
ATOM 797 N N . VAL A 1 107 ? -3.084 -15.587 9.503 1.00 94.94 107 VAL A N 1
ATOM 798 C CA . VAL A 1 107 ? -2.038 -15.426 8.482 1.00 94.94 107 VAL A CA 1
ATOM 799 C C . VAL A 1 107 ? -1.089 -16.621 8.477 1.00 94.94 107 VAL A C 1
ATOM 801 O O 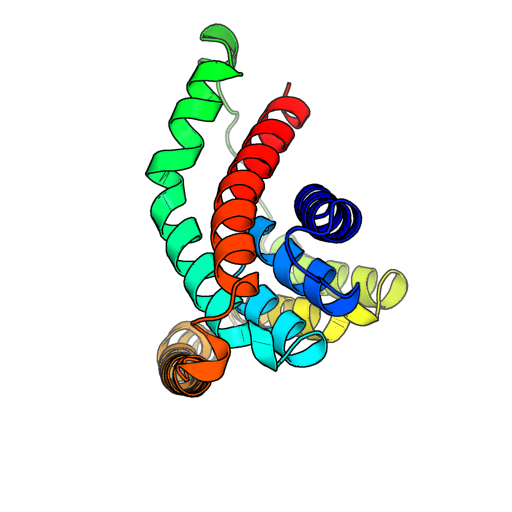. VAL A 1 107 ? -0.791 -17.144 7.408 1.00 94.94 107 VAL A O 1
ATOM 804 N N . ALA A 1 108 ? -0.655 -17.094 9.647 1.00 91.75 108 ALA A N 1
ATOM 805 C CA . ALA A 1 108 ? 0.232 -18.249 9.753 1.00 91.75 108 ALA A CA 1
ATOM 806 C C . ALA A 1 108 ? -0.397 -19.535 9.185 1.00 91.75 108 ALA A C 1
ATOM 808 O O . ALA A 1 108 ? 0.321 -20.357 8.621 1.00 91.75 108 ALA A O 1
ATOM 809 N N . LEU A 1 109 ? -1.721 -19.698 9.309 1.00 94.25 109 LEU A N 1
ATOM 810 C CA . LEU A 1 109 ? -2.439 -20.859 8.777 1.00 94.25 109 LEU A CA 1
ATOM 811 C C . LEU A 1 109 ? -2.744 -20.749 7.275 1.00 94.25 109 LEU A C 1
ATOM 813 O O . LEU A 1 109 ? -2.627 -21.747 6.569 1.00 94.25 109 LEU A O 1
ATOM 817 N N . LEU A 1 110 ? -3.174 -19.578 6.788 1.00 95.75 110 LEU A N 1
ATOM 818 C CA . LEU A 1 110 ? -3.693 -19.429 5.419 1.00 95.75 110 LEU A CA 1
ATOM 819 C C . LEU A 1 110 ? -2.673 -18.894 4.409 1.00 95.75 110 LEU A C 1
ATOM 821 O O . LEU A 1 110 ? -2.736 -19.262 3.238 1.00 95.75 110 LEU A O 1
ATOM 825 N N . LEU A 1 111 ? -1.769 -18.002 4.823 1.00 94.06 111 LEU A N 1
ATOM 826 C CA . LEU A 1 111 ? -0.817 -17.341 3.926 1.00 94.06 111 LEU A CA 1
ATOM 827 C C . LEU A 1 111 ? 0.507 -17.034 4.654 1.00 94.06 111 LEU A C 1
ATOM 829 O O . LEU A 1 111 ? 0.785 -15.873 4.980 1.00 94.06 111 LEU A O 1
ATOM 833 N N . PRO A 1 112 ? 1.348 -18.057 4.903 1.00 92.25 112 PRO A N 1
ATOM 834 C CA . PRO A 1 112 ? 2.571 -17.906 5.691 1.00 92.25 112 PRO A CA 1
ATOM 835 C C . PRO A 1 112 ? 3.588 -16.949 5.050 1.00 92.25 112 PRO A C 1
ATOM 837 O O . PRO A 1 112 ? 4.341 -16.293 5.765 1.00 92.25 112 PRO A O 1
ATOM 840 N N . ASP A 1 113 ? 3.566 -16.773 3.727 1.00 90.50 113 ASP A N 1
ATOM 841 C CA . ASP A 1 113 ? 4.452 -15.832 3.025 1.00 90.50 113 ASP A CA 1
ATOM 842 C C . ASP A 1 113 ? 4.208 -14.361 3.411 1.00 90.50 113 ASP A C 1
ATOM 844 O O . ASP A 1 113 ? 5.111 -13.527 3.300 1.00 90.50 113 ASP A O 1
ATOM 848 N N . ALA A 1 114 ? 3.009 -14.029 3.908 1.00 90.06 114 ALA A N 1
ATOM 849 C CA . ALA A 1 114 ? 2.674 -12.699 4.421 1.00 90.06 114 ALA A CA 1
ATOM 850 C C . ALA A 1 114 ? 3.029 -12.517 5.910 1.00 90.06 114 ALA A C 1
ATOM 852 O O . ALA A 1 114 ? 2.987 -11.391 6.417 1.00 90.06 114 ALA A O 1
ATOM 853 N N . ALA A 1 115 ? 3.419 -13.589 6.610 1.00 90.56 115 ALA A N 1
ATOM 854 C CA . ALA A 1 115 ? 3.770 -13.562 8.027 1.00 90.56 115 ALA A CA 1
ATOM 855 C C . ALA A 1 115 ? 4.866 -12.545 8.405 1.00 90.56 115 ALA A C 1
ATOM 857 O O . ALA A 1 115 ? 4.681 -11.874 9.419 1.00 90.56 115 ALA A O 1
ATOM 858 N N . PRO A 1 116 ? 5.968 -12.339 7.650 1.00 91.94 116 PRO A N 1
ATOM 859 C CA . PRO A 1 116 ? 6.965 -11.339 8.041 1.00 91.94 116 PRO A CA 1
ATOM 860 C C . PRO A 1 116 ? 6.421 -9.903 7.995 1.00 91.94 116 PRO A C 1
ATOM 862 O O . PRO A 1 116 ? 6.831 -9.075 8.802 1.00 91.94 116 PRO A O 1
ATOM 865 N N . LEU A 1 117 ? 5.482 -9.600 7.093 1.00 92.25 117 LEU A N 1
ATOM 866 C CA . LEU A 1 117 ? 4.869 -8.272 6.996 1.00 92.25 117 LEU A CA 1
ATOM 867 C C . LEU A 1 117 ? 3.794 -8.087 8.069 1.00 92.25 117 LEU A C 1
ATOM 869 O O . LEU A 1 117 ? 3.880 -7.188 8.907 1.00 92.25 117 LEU A O 1
ATOM 873 N N . LEU A 1 118 ? 2.798 -8.976 8.078 1.00 93.69 118 LEU A N 1
ATOM 874 C CA . LEU A 1 118 ? 1.662 -8.874 8.990 1.00 93.69 118 LEU A CA 1
ATOM 875 C C . LEU A 1 118 ? 2.050 -9.184 10.437 1.00 93.69 118 LEU A C 1
ATOM 877 O O . LEU A 1 118 ? 1.460 -8.616 11.347 1.00 93.69 118 LEU A O 1
ATOM 881 N N . GLY A 1 119 ? 3.069 -10.009 10.671 1.00 93.94 119 GLY A N 1
ATOM 882 C CA . GLY A 1 119 ? 3.612 -10.272 12.002 1.00 93.94 119 GLY A CA 1
ATOM 883 C C . GLY A 1 119 ? 4.274 -9.047 12.616 1.00 93.94 119 GLY A C 1
ATOM 884 O O . GLY A 1 119 ? 3.944 -8.687 13.744 1.00 93.94 119 GLY A O 1
ATOM 885 N N . MET A 1 120 ? 5.130 -8.346 11.866 1.00 94.75 120 MET A N 1
ATOM 886 C CA . MET A 1 120 ? 5.743 -7.102 12.347 1.00 94.75 120 MET A CA 1
ATOM 887 C C . MET A 1 120 ? 4.703 -5.994 12.548 1.00 94.75 120 MET A C 1
ATOM 889 O O . MET A 1 120 ? 4.770 -5.254 13.531 1.00 94.75 120 MET A O 1
ATOM 893 N N . PHE A 1 121 ? 3.689 -5.931 11.679 1.00 94.75 121 PHE A N 1
ATOM 894 C CA . PHE A 1 121 ? 2.539 -5.045 11.856 1.00 94.75 121 PHE A CA 1
ATOM 895 C C . PHE A 1 121 ? 1.746 -5.371 13.136 1.00 94.75 121 PHE A C 1
ATOM 897 O O . PHE A 1 121 ? 1.481 -4.487 13.953 1.00 94.75 121 PHE A O 1
ATOM 904 N N . CYS A 1 122 ? 1.407 -6.647 13.352 1.00 95.56 122 CYS A N 1
ATOM 905 C CA . CYS A 1 122 ? 0.670 -7.107 14.530 1.00 95.56 122 CYS A CA 1
ATOM 906 C C . CYS A 1 122 ? 1.466 -6.911 15.822 1.00 95.56 122 CYS A C 1
ATOM 908 O O . CYS A 1 122 ? 0.871 -6.592 16.847 1.00 95.56 122 CYS A O 1
ATOM 910 N N . PHE A 1 123 ? 2.793 -7.040 15.782 1.00 95.56 123 PHE A N 1
ATOM 911 C CA . PHE A 1 123 ? 3.656 -6.754 16.924 1.00 95.56 123 PHE A CA 1
ATOM 912 C C . PHE A 1 123 ? 3.606 -5.270 17.313 1.00 95.56 123 PHE A C 1
ATOM 914 O O . PHE A 1 123 ? 3.412 -4.951 18.486 1.00 95.56 123 PHE A O 1
ATOM 921 N N . GLY A 1 124 ? 3.682 -4.359 16.335 1.00 94.62 124 GLY A N 1
ATOM 922 C CA . GLY A 1 124 ? 3.472 -2.924 16.562 1.00 94.62 124 GLY A CA 1
ATOM 923 C C . GLY A 1 124 ? 2.097 -2.614 17.160 1.00 94.62 124 GLY A C 1
ATOM 924 O O . GLY A 1 124 ? 1.989 -1.868 18.134 1.00 94.62 124 GLY A O 1
ATOM 925 N N . ASN A 1 125 ? 1.049 -3.245 16.624 1.00 95.50 125 ASN A N 1
ATOM 926 C CA . ASN A 1 125 ? -0.317 -3.107 17.126 1.00 95.50 125 ASN A CA 1
ATOM 927 C C . ASN A 1 125 ? -0.449 -3.614 18.575 1.00 95.50 125 ASN A C 1
ATOM 929 O O . ASN A 1 125 ? -0.981 -2.917 19.436 1.00 95.50 125 ASN A O 1
ATOM 933 N N . LEU A 1 126 ? 0.112 -4.787 18.880 1.00 95.31 126 LEU A N 1
ATOM 934 C CA . LEU A 1 126 ? 0.078 -5.364 20.220 1.00 95.31 126 LEU A CA 1
ATOM 935 C C . LEU A 1 126 ? 0.833 -4.502 21.239 1.00 95.31 126 LEU A C 1
ATOM 937 O O . LEU A 1 126 ? 0.336 -4.328 22.346 1.00 95.31 126 LEU A O 1
ATOM 941 N N . MET A 1 127 ? 1.985 -3.922 20.883 1.00 93.75 127 MET A N 1
ATOM 942 C CA . MET A 1 127 ? 2.703 -2.996 21.772 1.00 93.75 127 MET A CA 1
ATOM 943 C C . MET A 1 127 ? 1.853 -1.769 22.121 1.00 93.75 127 MET A C 1
ATOM 945 O O . MET A 1 127 ? 1.787 -1.381 23.288 1.00 93.75 127 MET A O 1
ATOM 949 N N . ARG A 1 128 ? 1.150 -1.206 21.131 1.00 93.69 128 ARG A N 1
ATOM 950 C CA . ARG A 1 128 ? 0.246 -0.066 21.327 1.00 93.69 128 ARG A CA 1
ATOM 951 C C . ARG A 1 128 ? -0.974 -0.434 22.171 1.00 93.69 128 ARG A C 1
ATOM 953 O O . ARG A 1 128 ? -1.384 0.327 23.043 1.00 93.69 128 ARG A O 1
ATOM 960 N N . GLU A 1 129 ? -1.572 -1.595 21.920 1.00 92.81 129 GLU A N 1
ATOM 961 C CA . GLU A 1 129 ? -2.810 -1.999 22.586 1.00 92.81 129 GLU A CA 1
ATOM 962 C C . GLU A 1 129 ? -2.592 -2.674 23.944 1.00 92.81 129 GLU A C 1
ATOM 964 O O . GLU A 1 129 ? -3.485 -2.626 24.786 1.00 92.81 129 GLU A O 1
ATOM 969 N N . SER A 1 130 ? -1.420 -3.246 24.216 1.00 90.75 130 SER A N 1
ATOM 970 C CA . SER A 1 130 ? -1.136 -3.922 25.486 1.00 90.75 130 SER A CA 1
ATOM 971 C C . SER A 1 130 ? -1.063 -2.956 26.674 1.00 90.75 130 SER A C 1
ATOM 973 O O . SER A 1 130 ? -1.466 -3.323 27.774 1.00 90.75 130 SER A O 1
ATOM 975 N N . GLY A 1 131 ? -0.586 -1.722 26.472 1.00 87.88 131 GLY A N 1
ATOM 976 C CA . GLY A 1 131 ? -0.526 -0.682 27.513 1.00 87.88 131 GLY A CA 1
ATOM 977 C C . GLY A 1 131 ? 0.504 -0.916 28.627 1.00 87.88 131 GLY A C 1
ATOM 978 O O . GLY A 1 131 ? 0.707 -0.041 29.454 1.00 87.88 131 GLY A O 1
ATOM 979 N N . VAL A 1 132 ? 1.190 -2.064 28.652 1.00 93.38 132 VAL A N 1
ATOM 980 C CA . VAL A 1 132 ? 2.257 -2.359 29.634 1.00 93.38 132 VAL A CA 1
ATOM 981 C C . VAL A 1 132 ? 3.657 -2.013 29.119 1.00 93.38 132 VAL A C 1
ATOM 983 O O . VAL A 1 132 ? 4.629 -2.042 29.868 1.00 93.38 132 VAL A O 1
ATOM 986 N N . VAL A 1 133 ? 3.771 -1.698 27.827 1.00 93.94 133 VAL A N 1
ATOM 987 C CA . VAL A 1 133 ? 5.036 -1.419 27.135 1.00 93.94 133 VAL A CA 1
ATOM 988 C C . VAL A 1 133 ? 5.060 -0.015 26.526 1.00 93.94 133 VAL A C 1
ATOM 990 O O . VAL A 1 133 ? 5.564 0.175 25.421 1.00 93.94 133 VAL A O 1
ATOM 993 N N . GLU A 1 134 ? 4.538 0.982 27.249 1.00 92.56 134 GLU A N 1
ATOM 994 C CA . GLU A 1 134 ? 4.438 2.380 26.786 1.00 92.56 134 GLU A CA 1
ATOM 995 C C . GLU A 1 134 ? 5.767 2.906 26.235 1.00 92.56 134 GLU A C 1
ATOM 997 O O . GLU A 1 134 ? 5.836 3.323 25.082 1.00 92.56 134 GLU A O 1
ATOM 1002 N N . ARG A 1 135 ? 6.866 2.736 26.985 1.00 94.94 135 ARG A N 1
ATOM 1003 C CA . ARG A 1 135 ? 8.208 3.149 26.542 1.00 94.94 135 ARG A CA 1
ATOM 1004 C C . ARG A 1 135 ? 8.616 2.529 25.203 1.00 94.94 135 ARG A C 1
ATOM 1006 O O . ARG A 1 135 ? 9.258 3.199 24.397 1.00 94.94 135 ARG A O 1
ATOM 1013 N N . LEU A 1 136 ? 8.291 1.255 24.965 1.00 94.56 136 LEU A N 1
ATOM 1014 C CA . LEU A 1 136 ? 8.639 0.586 23.707 1.00 94.56 136 LEU A CA 1
ATOM 1015 C C . LEU A 1 136 ? 7.746 1.092 22.576 1.00 94.56 136 LEU A C 1
ATOM 1017 O O . LEU A 1 136 ? 8.269 1.437 21.522 1.00 94.56 136 LEU A O 1
ATOM 1021 N N . SER A 1 137 ? 6.434 1.187 22.804 1.00 94.56 137 SER A N 1
ATOM 1022 C CA . SER A 1 137 ? 5.485 1.720 21.821 1.00 94.56 137 SER A CA 1
ATOM 1023 C C . SER A 1 137 ? 5.868 3.140 21.393 1.00 94.56 137 SER A C 1
ATOM 1025 O O . SER A 1 137 ? 5.933 3.424 20.197 1.00 94.56 137 SER A O 1
ATOM 1027 N N . ASP A 1 138 ? 6.206 4.005 22.353 1.00 95.31 138 ASP A N 1
ATOM 1028 C CA . ASP A 1 138 ? 6.637 5.382 22.102 1.00 95.31 138 ASP A CA 1
ATOM 1029 C C . ASP A 1 138 ? 7.968 5.462 21.366 1.00 95.31 138 ASP A C 1
ATOM 1031 O O . ASP A 1 138 ? 8.125 6.267 20.446 1.00 95.31 138 ASP A O 1
ATOM 1035 N N . THR A 1 139 ? 8.920 4.604 21.731 1.00 96.88 139 THR A N 1
ATOM 1036 C CA . THR A 1 139 ? 10.206 4.533 21.035 1.00 96.88 139 THR A CA 1
ATOM 1037 C C . THR A 1 139 ? 10.015 4.063 19.596 1.00 96.88 139 THR A C 1
ATOM 1039 O O . THR A 1 139 ? 10.631 4.627 18.697 1.00 96.88 139 THR A O 1
ATOM 1042 N N . VAL A 1 140 ? 9.151 3.072 19.352 1.00 96.00 140 VAL A N 1
ATOM 1043 C CA . VAL A 1 140 ? 8.895 2.528 18.012 1.00 96.00 140 VAL A CA 1
ATOM 1044 C C . VAL A 1 140 ? 8.240 3.571 17.108 1.00 96.00 140 VAL A C 1
ATOM 1046 O O . VAL A 1 140 ? 8.751 3.812 16.018 1.00 96.00 140 VAL A O 1
ATOM 1049 N N . GLN A 1 141 ? 7.161 4.221 17.558 1.00 94.06 141 GLN A N 1
ATOM 1050 C CA . GLN A 1 141 ? 6.413 5.178 16.730 1.00 94.06 141 GLN A CA 1
ATOM 1051 C C . GLN A 1 141 ? 7.151 6.505 16.491 1.00 94.06 141 GLN A C 1
ATOM 1053 O O . GLN A 1 141 ? 6.887 7.166 15.491 1.00 94.06 141 GLN A O 1
ATOM 1058 N N . ASN A 1 142 ? 8.078 6.879 17.382 1.00 95.19 142 ASN A N 1
ATOM 1059 C CA . ASN A 1 142 ? 8.844 8.120 17.275 1.00 95.19 142 ASN A CA 1
ATOM 1060 C C . ASN A 1 142 ? 10.312 7.848 16.917 1.00 95.19 142 ASN A C 1
ATOM 1062 O O . ASN A 1 142 ? 10.708 7.936 15.757 1.00 95.19 142 ASN A O 1
ATOM 1066 N N . GLY A 1 143 ? 11.137 7.523 17.918 1.00 95.44 143 GLY A N 1
ATOM 1067 C CA . GLY A 1 143 ? 12.594 7.477 17.779 1.00 95.44 143 GLY A CA 1
ATOM 1068 C C . GLY A 1 143 ? 13.074 6.485 16.720 1.00 95.44 143 GLY A C 1
ATOM 1069 O O . GLY A 1 143 ? 13.844 6.849 15.834 1.00 95.44 143 GLY A O 1
ATOM 1070 N N . LEU A 1 144 ? 12.591 5.244 16.779 1.00 96.06 144 LEU A N 1
ATOM 1071 C CA . LEU A 1 144 ? 13.028 4.180 15.882 1.00 96.06 144 LEU A CA 1
ATOM 1072 C C . LEU A 1 144 ? 12.562 4.421 14.445 1.00 96.06 144 LEU A C 1
ATOM 1074 O O . LEU A 1 144 ? 13.381 4.343 13.531 1.00 96.06 144 LEU A O 1
ATOM 1078 N N . ILE A 1 145 ? 11.278 4.739 14.236 1.00 95.50 145 ILE A N 1
ATOM 1079 C CA . ILE A 1 145 ? 10.753 5.004 12.892 1.00 95.50 145 ILE A CA 1
ATOM 1080 C C . ILE A 1 145 ? 11.462 6.188 12.240 1.00 95.50 145 ILE A C 1
ATOM 1082 O O . ILE A 1 145 ? 11.812 6.085 11.067 1.00 95.50 145 ILE A O 1
ATOM 1086 N N . ASN A 1 146 ? 11.763 7.260 12.976 1.00 95.88 146 ASN A N 1
ATOM 1087 C CA . ASN A 1 146 ? 12.489 8.402 12.417 1.00 95.88 146 ASN A CA 1
ATOM 1088 C C . ASN A 1 146 ? 13.894 8.010 11.934 1.00 95.88 146 ASN A C 1
ATOM 1090 O O . ASN A 1 146 ? 14.285 8.372 10.825 1.00 95.88 146 ASN A O 1
ATOM 1094 N N . ILE A 1 147 ? 14.631 7.214 12.716 1.00 97.31 147 ILE A N 1
ATOM 1095 C CA . ILE A 1 147 ? 15.975 6.745 12.340 1.00 97.31 147 ILE A CA 1
ATOM 1096 C C . ILE A 1 147 ? 15.909 5.808 11.125 1.00 97.31 147 ILE A C 1
ATOM 1098 O O . ILE A 1 147 ? 16.615 6.014 10.136 1.00 97.31 147 ILE A O 1
ATOM 1102 N N . VAL A 1 148 ? 15.041 4.792 11.171 1.00 96.25 148 VAL A N 1
ATOM 1103 C CA . VAL A 1 148 ? 14.918 3.798 10.092 1.00 96.25 148 VAL A CA 1
ATOM 1104 C C . VAL A 1 148 ? 14.420 4.447 8.801 1.00 96.25 148 VAL A C 1
ATOM 1106 O O . VAL A 1 148 ? 14.901 4.097 7.727 1.00 96.25 148 VAL A O 1
ATOM 1109 N N . THR A 1 149 ? 13.520 5.429 8.884 1.00 94.31 149 THR A N 1
ATOM 1110 C CA . THR A 1 149 ? 13.009 6.152 7.710 1.00 94.31 149 THR A CA 1
ATOM 1111 C C . THR A 1 149 ? 14.106 6.950 7.016 1.00 94.31 149 THR A C 1
ATOM 1113 O O . THR A 1 149 ? 14.156 6.947 5.789 1.00 94.31 149 THR A O 1
ATOM 1116 N N . ILE A 1 150 ? 15.020 7.578 7.764 1.00 95.38 150 ILE A N 1
ATOM 1117 C CA . ILE A 1 150 ? 16.173 8.279 7.178 1.00 95.38 150 ILE A CA 1
ATOM 1118 C C . ILE A 1 150 ? 17.040 7.286 6.399 1.00 95.38 150 ILE A C 1
ATOM 1120 O O . ILE A 1 150 ? 17.297 7.492 5.213 1.00 95.38 150 ILE A O 1
ATOM 1124 N N . PHE A 1 151 ? 17.440 6.174 7.020 1.00 96.25 151 PHE A N 1
ATOM 1125 C CA . PHE A 1 151 ? 18.265 5.171 6.340 1.00 96.25 151 PHE A CA 1
ATOM 1126 C C . PHE A 1 151 ? 17.558 4.535 5.144 1.00 96.25 151 PHE A C 1
ATOM 1128 O O . PHE A 1 151 ? 18.184 4.337 4.102 1.00 96.25 151 PHE A O 1
ATOM 1135 N N . LEU A 1 152 ? 16.259 4.258 5.258 1.00 92.50 152 LEU A N 1
ATOM 1136 C CA . LEU A 1 152 ? 15.460 3.733 4.159 1.00 92.50 152 LEU A CA 1
ATOM 1137 C C . LEU A 1 152 ? 15.376 4.741 3.011 1.00 92.50 152 LEU A C 1
ATOM 1139 O O . LEU A 1 152 ? 15.598 4.367 1.865 1.00 92.50 152 LEU A O 1
ATOM 1143 N N . GLY A 1 153 ? 15.123 6.016 3.311 1.00 92.12 153 GLY A N 1
ATOM 1144 C CA . GLY A 1 153 ? 15.059 7.092 2.325 1.00 92.12 153 GLY A CA 1
ATOM 1145 C C . GLY A 1 153 ? 16.370 7.255 1.559 1.00 92.12 153 GLY A C 1
ATOM 1146 O O . GLY A 1 153 ? 16.358 7.286 0.330 1.00 92.12 153 GLY A O 1
ATOM 1147 N N . LEU A 1 154 ? 17.508 7.260 2.263 1.00 93.50 154 LEU A N 1
ATOM 1148 C CA . LEU A 1 154 ? 18.828 7.279 1.624 1.00 93.50 154 LEU A CA 1
ATOM 1149 C C . LEU A 1 154 ? 19.073 6.013 0.788 1.00 93.50 154 LEU A C 1
ATOM 1151 O O . LEU A 1 154 ? 19.593 6.105 -0.321 1.00 93.50 154 LEU A O 1
ATOM 1155 N N . SER A 1 155 ? 18.667 4.839 1.278 1.00 90.62 155 SER A N 1
ATOM 1156 C CA . SER A 1 155 ? 18.848 3.563 0.569 1.00 90.62 155 SER A CA 1
ATOM 1157 C C . SER A 1 155 ? 18.005 3.473 -0.706 1.00 90.62 155 SER A C 1
ATOM 1159 O O . SER A 1 155 ? 18.478 2.977 -1.728 1.00 90.62 155 SER A O 1
ATOM 1161 N N . VAL A 1 156 ? 16.770 3.978 -0.671 1.00 90.56 156 VAL A N 1
ATOM 1162 C CA . VAL A 1 156 ? 15.904 4.110 -1.851 1.00 90.56 156 VAL A CA 1
ATOM 1163 C C . VAL A 1 156 ? 16.496 5.137 -2.817 1.00 90.56 156 VAL A C 1
ATOM 1165 O O . VAL A 1 156 ? 16.593 4.862 -4.011 1.00 90.56 156 VAL A O 1
ATOM 1168 N N . GLY A 1 157 ? 16.962 6.281 -2.305 1.00 88.25 157 GLY A N 1
ATOM 1169 C CA . GLY A 1 157 ? 17.639 7.314 -3.091 1.00 88.25 157 GLY A CA 1
ATOM 1170 C C . GLY A 1 157 ? 18.891 6.798 -3.803 1.00 88.25 157 GLY A C 1
ATOM 1171 O O . GLY A 1 157 ? 19.118 7.125 -4.963 1.00 88.25 157 GLY A O 1
ATOM 1172 N N . ALA A 1 158 ? 19.646 5.898 -3.171 1.00 88.25 158 ALA A N 1
ATOM 1173 C CA . ALA A 1 158 ? 20.801 5.242 -3.782 1.00 88.25 158 ALA A CA 1
ATOM 1174 C C . ALA A 1 158 ? 20.439 4.353 -4.990 1.00 88.25 158 ALA A C 1
ATOM 1176 O O . ALA A 1 158 ? 21.317 3.995 -5.773 1.00 88.25 158 ALA A O 1
ATOM 1177 N N . LYS A 1 159 ? 19.160 3.991 -5.170 1.00 83.62 159 LYS A N 1
ATOM 1178 C CA . LYS A 1 159 ? 18.657 3.275 -6.355 1.00 83.62 159 LYS A CA 1
ATOM 1179 C C . LYS A 1 159 ? 18.126 4.206 -7.450 1.00 83.62 159 LYS A C 1
ATOM 1181 O O . LYS A 1 159 ? 17.754 3.716 -8.512 1.00 83.62 159 LYS A O 1
ATOM 1186 N N . LEU A 1 160 ? 18.133 5.525 -7.241 1.00 84.56 160 LEU A N 1
ATOM 1187 C CA . LEU A 1 160 ? 17.758 6.538 -8.238 1.00 84.56 160 LEU A CA 1
ATOM 1188 C C . LEU A 1 160 ? 18.945 6.940 -9.128 1.00 84.56 160 LEU A C 1
ATOM 1190 O O . LEU A 1 160 ? 19.170 8.118 -9.397 1.00 84.56 160 LEU A O 1
ATOM 1194 N N . VAL A 1 161 ? 19.724 5.958 -9.581 1.00 84.81 161 VAL A N 1
ATOM 1195 C CA . VAL A 1 161 ? 20.805 6.192 -10.547 1.00 84.81 161 VAL A CA 1
ATOM 1196 C C . VAL A 1 161 ? 20.195 6.356 -11.942 1.00 84.81 161 VAL A C 1
ATOM 1198 O O . VAL A 1 161 ? 19.186 5.724 -12.265 1.00 84.81 161 VAL A O 1
ATOM 1201 N N . ALA A 1 162 ? 20.774 7.235 -12.763 1.00 82.75 162 ALA A N 1
ATOM 1202 C CA . ALA A 1 162 ? 20.219 7.628 -14.059 1.00 82.75 162 ALA A CA 1
ATOM 1203 C C . ALA A 1 162 ? 19.928 6.435 -14.985 1.00 82.75 162 ALA A C 1
ATOM 1205 O O . ALA A 1 162 ? 18.890 6.410 -15.636 1.00 82.75 162 ALA A O 1
ATOM 1206 N N . ASP A 1 163 ? 20.791 5.420 -14.993 1.00 82.25 163 ASP A N 1
ATOM 1207 C CA . ASP A 1 163 ? 20.637 4.202 -15.793 1.00 82.25 163 ASP A CA 1
ATOM 1208 C C . ASP A 1 163 ? 19.460 3.325 -15.346 1.00 82.25 163 ASP A C 1
ATOM 1210 O O . ASP A 1 163 ? 18.946 2.558 -16.153 1.00 82.25 163 ASP A O 1
ATOM 1214 N N . LYS A 1 164 ? 19.023 3.427 -14.084 1.00 78.94 164 LYS A N 1
ATOM 1215 C CA . LYS A 1 164 ? 17.856 2.716 -13.532 1.00 78.94 164 LYS A CA 1
ATOM 1216 C C . LYS A 1 164 ? 16.577 3.537 -13.604 1.00 78.94 164 LYS A C 1
ATOM 1218 O O . LYS A 1 164 ? 15.501 2.974 -13.776 1.00 78.94 164 LYS A O 1
ATOM 1223 N N . PHE A 1 165 ? 16.685 4.858 -13.480 1.00 81.44 165 PHE A N 1
ATOM 1224 C CA . PHE A 1 165 ? 15.524 5.743 -13.449 1.00 81.44 165 PHE A CA 1
ATOM 1225 C C . PHE A 1 165 ? 15.100 6.243 -14.837 1.00 81.44 165 PHE A C 1
ATOM 1227 O O . PHE A 1 165 ? 13.906 6.322 -15.121 1.00 81.44 165 PHE A O 1
ATOM 1234 N N . LEU A 1 166 ? 16.042 6.549 -15.731 1.00 85.94 166 LEU A N 1
ATOM 1235 C CA . LEU A 1 166 ? 15.757 7.019 -17.093 1.00 85.94 166 LEU A CA 1
ATOM 1236 C C . LEU A 1 166 ? 15.601 5.839 -18.061 1.00 85.94 166 LEU A C 1
ATOM 1238 O O . LEU A 1 166 ? 16.272 5.760 -19.088 1.00 85.94 166 LEU A O 1
ATOM 1242 N N . GLN A 1 167 ? 14.714 4.906 -17.717 1.00 86.50 167 GLN A N 1
ATOM 1243 C CA . GLN A 1 167 ? 14.367 3.764 -18.560 1.00 86.50 167 GLN A CA 1
ATOM 1244 C C . GLN A 1 167 ? 12.919 3.874 -19.054 1.00 86.50 167 GLN A C 1
ATOM 1246 O O . GLN A 1 167 ? 12.064 4.349 -18.310 1.00 86.50 167 GLN A O 1
ATOM 1251 N N . PRO A 1 168 ? 12.581 3.368 -20.253 1.00 87.06 168 PRO A N 1
ATOM 1252 C CA . PRO A 1 168 ? 11.194 3.325 -20.731 1.00 87.06 168 PRO A CA 1
ATOM 1253 C C . PRO A 1 168 ? 10.226 2.664 -19.735 1.00 87.06 168 PRO A C 1
ATOM 1255 O O . PRO A 1 168 ? 9.074 3.076 -19.608 1.00 87.06 168 PRO A O 1
ATOM 1258 N N . GLN A 1 169 ? 10.714 1.684 -18.968 1.00 87.62 169 GLN A N 1
ATOM 1259 C CA . GLN A 1 169 ? 9.991 1.012 -17.892 1.00 87.62 169 GLN A CA 1
ATOM 1260 C C . GLN A 1 169 ? 9.450 1.987 -16.845 1.00 87.62 169 GLN A C 1
ATOM 1262 O O . GLN A 1 169 ? 8.320 1.819 -16.392 1.00 87.62 169 GLN A O 1
ATOM 1267 N N . THR A 1 170 ? 10.203 3.023 -16.475 1.00 87.12 170 THR A N 1
ATOM 1268 C CA . THR A 1 170 ? 9.791 3.946 -15.408 1.00 87.12 170 THR A CA 1
ATOM 1269 C C . THR A 1 170 ? 8.624 4.829 -15.825 1.00 87.12 170 THR A C 1
ATOM 1271 O O . THR A 1 170 ? 7.738 5.082 -15.011 1.00 87.12 170 THR A O 1
ATOM 1274 N N . LEU A 1 171 ? 8.534 5.197 -17.107 1.00 89.94 171 LEU A N 1
ATOM 1275 C CA . LEU A 1 171 ? 7.353 5.868 -17.651 1.00 89.94 171 LEU A CA 1
ATOM 1276 C C . LEU A 1 171 ? 6.106 4.982 -17.521 1.00 89.94 171 LEU A C 1
ATOM 1278 O O . LEU A 1 171 ? 5.051 5.454 -17.095 1.00 89.94 171 LEU A O 1
ATOM 1282 N N . GLY A 1 172 ? 6.244 3.686 -17.817 1.00 90.75 172 GLY A N 1
ATOM 1283 C CA . GLY A 1 172 ? 5.182 2.703 -17.604 1.00 90.75 172 GLY A CA 1
ATOM 1284 C C . GLY A 1 172 ? 4.739 2.633 -16.140 1.00 90.75 172 GLY A C 1
ATOM 1285 O O . GLY A 1 172 ? 3.543 2.613 -15.869 1.00 90.75 172 GLY A O 1
ATOM 1286 N N . ILE A 1 173 ? 5.683 2.670 -15.194 1.00 92.44 173 ILE A N 1
ATOM 1287 C CA . ILE A 1 173 ? 5.400 2.659 -13.747 1.00 92.44 173 ILE A CA 1
ATOM 1288 C C . ILE A 1 173 ? 4.592 3.888 -13.326 1.00 92.44 173 ILE A C 1
ATOM 1290 O O . ILE A 1 173 ? 3.605 3.752 -12.603 1.00 92.44 173 ILE A O 1
ATOM 1294 N N . LEU A 1 174 ? 4.982 5.076 -13.792 1.00 91.00 174 LEU A N 1
ATOM 1295 C CA . LEU A 1 174 ? 4.274 6.319 -13.488 1.00 91.00 174 LEU A CA 1
ATOM 1296 C C . LEU A 1 174 ? 2.835 6.279 -14.037 1.00 91.00 174 LEU A C 1
ATOM 1298 O O . LEU A 1 174 ? 1.863 6.449 -13.299 1.00 91.00 174 LEU A O 1
ATOM 1302 N N . LEU A 1 175 ? 2.668 5.948 -15.318 1.00 92.44 175 LEU A N 1
ATOM 1303 C CA . LEU A 1 175 ? 1.340 5.873 -15.938 1.00 92.44 175 LEU A CA 1
ATOM 1304 C C . LEU A 1 175 ? 0.445 4.802 -15.293 1.00 92.44 175 LEU A C 1
ATOM 1306 O O . LEU A 1 175 ? -0.731 5.047 -15.020 1.00 92.44 175 LEU A O 1
ATOM 1310 N N . LEU A 1 176 ? 0.990 3.619 -15.003 1.00 92.31 176 LEU A N 1
ATOM 1311 C CA . LEU A 1 176 ? 0.244 2.549 -14.342 1.00 92.31 176 LEU A CA 1
ATOM 1312 C C . LEU A 1 176 ? -0.105 2.895 -12.894 1.00 92.31 176 LEU A C 1
ATOM 1314 O O . LEU A 1 176 ? -1.164 2.486 -12.422 1.00 92.31 176 LEU A O 1
ATOM 1318 N N . GLY A 1 177 ? 0.743 3.655 -12.199 1.00 91.19 177 GLY A N 1
ATOM 1319 C CA . GLY A 1 177 ? 0.518 4.084 -10.822 1.00 91.19 177 GLY A CA 1
ATOM 1320 C C . GLY A 1 177 ? -0.739 4.939 -10.671 1.00 91.19 177 GLY A C 1
ATOM 1321 O O . GLY A 1 177 ? -1.607 4.601 -9.867 1.00 91.19 177 GLY A O 1
ATOM 1322 N N . VAL A 1 178 ? -0.910 5.985 -11.487 1.00 91.69 178 VAL A N 1
ATOM 1323 C CA . VAL A 1 178 ? -2.119 6.832 -11.419 1.00 91.69 178 VAL A CA 1
ATOM 1324 C C . VAL A 1 178 ? -3.394 6.044 -11.743 1.00 91.69 178 VAL A C 1
ATOM 1326 O O . VAL A 1 178 ? -4.399 6.161 -11.036 1.00 91.69 178 VAL A O 1
ATOM 1329 N N . ILE A 1 179 ? -3.341 5.169 -12.751 1.00 93.38 179 ILE A N 1
ATOM 1330 C CA . ILE A 1 179 ? -4.468 4.302 -13.120 1.00 93.38 179 ILE A CA 1
ATOM 1331 C C . ILE A 1 179 ? -4.772 3.307 -11.990 1.00 93.38 179 ILE A C 1
ATOM 1333 O O . ILE A 1 179 ? -5.937 3.024 -11.716 1.00 93.38 179 ILE A O 1
ATOM 1337 N N . ALA A 1 180 ? -3.752 2.809 -11.286 1.00 93.62 180 ALA A N 1
ATOM 1338 C CA . ALA A 1 180 ? -3.923 1.876 -10.178 1.00 93.62 180 ALA A CA 1
ATOM 1339 C C . ALA A 1 180 ? -4.772 2.469 -9.049 1.00 93.62 180 ALA A C 1
ATOM 1341 O O . ALA A 1 180 ? -5.695 1.807 -8.570 1.00 93.62 180 ALA A O 1
ATOM 1342 N N . PHE A 1 181 ? -4.493 3.717 -8.662 1.00 93.12 181 PHE A N 1
ATOM 1343 C CA . PHE A 1 181 ? -5.295 4.445 -7.678 1.00 93.12 181 PHE A CA 1
ATOM 1344 C C . PHE A 1 181 ? -6.714 4.690 -8.180 1.00 93.12 181 PHE A C 1
ATOM 1346 O O . PHE A 1 181 ? -7.665 4.520 -7.415 1.00 93.12 181 PHE A O 1
ATOM 1353 N N . GLY A 1 182 ? -6.863 5.030 -9.463 1.00 94.25 182 GLY A N 1
ATOM 1354 C CA . GLY A 1 182 ? -8.170 5.255 -10.068 1.00 94.25 182 GLY A CA 1
ATOM 1355 C C . GLY A 1 182 ? -9.058 4.009 -10.056 1.00 94.25 182 GLY A C 1
ATOM 1356 O O . GLY A 1 182 ? -10.201 4.057 -9.607 1.00 94.25 182 GLY A O 1
ATOM 1357 N N . ILE A 1 183 ? -8.509 2.861 -10.460 1.00 95.50 183 ILE A N 1
ATOM 1358 C CA . ILE A 1 183 ? -9.219 1.577 -10.415 1.00 95.50 183 ILE A CA 1
ATOM 1359 C C . ILE A 1 183 ? -9.498 1.165 -8.968 1.00 95.50 183 ILE A C 1
ATOM 1361 O O . ILE A 1 183 ? -10.591 0.693 -8.676 1.00 95.50 183 ILE A O 1
ATOM 1365 N N . GLY A 1 184 ? -8.543 1.354 -8.051 1.00 95.12 184 GLY A N 1
ATOM 1366 C CA . GLY A 1 184 ? -8.724 1.017 -6.636 1.00 95.12 184 GLY A CA 1
ATOM 1367 C C . GLY A 1 184 ? -9.867 1.799 -5.988 1.00 95.12 184 GLY A C 1
ATOM 1368 O O . GLY A 1 184 ? -10.727 1.212 -5.333 1.00 95.12 184 GLY A O 1
ATOM 1369 N N . THR A 1 185 ? -9.927 3.111 -6.224 1.00 95.00 185 THR A N 1
ATOM 1370 C CA . THR A 1 185 ? -11.024 3.952 -5.719 1.00 95.00 185 THR A CA 1
ATOM 1371 C C . THR A 1 185 ? -12.353 3.630 -6.386 1.00 95.00 185 THR A C 1
ATOM 1373 O O . THR A 1 185 ? -13.354 3.526 -5.682 1.00 95.00 185 THR A O 1
ATOM 1376 N N . ALA A 1 186 ? -12.371 3.402 -7.702 1.00 95.88 186 ALA A N 1
ATOM 1377 C CA . ALA A 1 186 ? -13.575 2.987 -8.419 1.00 95.88 186 ALA A CA 1
ATOM 1378 C C . ALA A 1 186 ? -14.117 1.638 -7.914 1.00 95.88 186 ALA A C 1
ATOM 1380 O O . ALA A 1 186 ? -15.296 1.526 -7.591 1.00 95.88 186 ALA A O 1
ATOM 1381 N N . ALA A 1 187 ? -13.259 0.626 -7.777 1.00 96.50 187 ALA A N 1
ATOM 1382 C CA . ALA A 1 187 ? -13.645 -0.682 -7.256 1.00 96.50 187 ALA A CA 1
ATOM 1383 C C . ALA A 1 187 ? -14.128 -0.599 -5.800 1.00 96.50 187 ALA A C 1
ATOM 1385 O O . ALA A 1 187 ? -15.111 -1.243 -5.447 1.00 96.50 187 ALA A O 1
ATOM 1386 N N . GLY A 1 188 ? -13.487 0.232 -4.969 1.00 95.50 188 GLY A N 1
ATOM 1387 C CA . GLY A 1 188 ? -13.907 0.459 -3.587 1.00 95.50 188 GLY A CA 1
ATOM 1388 C C . GLY A 1 188 ? -15.312 1.056 -3.479 1.00 95.50 188 GLY A C 1
ATOM 1389 O O . GLY A 1 188 ? -16.120 0.566 -2.695 1.00 95.50 188 GLY A O 1
ATOM 1390 N N . VAL A 1 189 ? -15.637 2.071 -4.292 1.00 95.38 189 VAL A N 1
ATOM 1391 C CA . VAL A 1 189 ? -16.995 2.648 -4.293 1.00 95.38 189 VAL A CA 1
ATOM 1392 C C . VAL A 1 189 ? -18.030 1.713 -4.914 1.00 95.38 189 VAL A C 1
ATOM 1394 O O . VAL A 1 189 ? -19.175 1.729 -4.482 1.00 95.38 189 VAL A O 1
ATOM 1397 N N . LEU A 1 190 ? -17.646 0.886 -5.891 1.00 95.38 190 LEU A N 1
ATOM 1398 C CA . LEU A 1 190 ? -18.533 -0.125 -6.472 1.00 95.38 190 LEU A CA 1
ATOM 1399 C C . LEU A 1 190 ? -18.835 -1.262 -5.492 1.00 95.38 190 LEU A C 1
ATOM 1401 O O . LEU A 1 190 ? -19.954 -1.744 -5.484 1.00 95.38 190 LEU A O 1
ATOM 1405 N N . MET A 1 191 ? -17.873 -1.660 -4.656 1.00 96.62 191 MET A N 1
ATOM 1406 C CA . MET A 1 191 ? -18.087 -2.649 -3.591 1.00 96.62 191 MET A CA 1
ATOM 1407 C C . MET A 1 191 ? -18.949 -2.099 -2.442 1.00 96.62 191 MET A C 1
ATOM 1409 O O . MET A 1 191 ? -19.561 -2.864 -1.703 1.00 96.62 191 MET A O 1
ATOM 1413 N N . ALA A 1 192 ? -18.953 -0.777 -2.253 1.00 92.94 192 ALA A N 1
ATOM 1414 C CA . ALA A 1 192 ? -19.766 -0.113 -1.239 1.00 92.94 192 ALA A CA 1
ATOM 1415 C C . ALA A 1 192 ? -21.231 0.098 -1.664 1.00 92.94 192 ALA A C 1
ATOM 1417 O O . ALA A 1 192 ? -22.069 0.329 -0.792 1.00 92.94 192 ALA A O 1
ATOM 1418 N N . LYS A 1 193 ? -21.515 0.076 -2.972 1.00 91.12 193 LYS A N 1
ATOM 1419 C CA . LYS A 1 193 ? -22.872 0.110 -3.535 1.00 91.12 193 LYS A CA 1
ATOM 1420 C C . LYS A 1 193 ? -23.530 -1.259 -3.422 1.00 91.12 193 LYS A C 1
ATOM 1422 O O . LYS A 1 193 ? -24.746 -1.271 -3.136 1.00 91.12 193 LYS A O 1
#